Protein AF-A0A1F6W2H4-F1 (afdb_monomer)

Foldseek 3Di:
DEEEEEDCPPVSVVCVVQVVVQDHYDYDYPADDLPGQAYEAPHPQQCLLVVLLRQLVSVHAYEYEPPNHDDLVSLVVSVVSHDLHAYAYPLLCLLFPLLLPLPDFAEKEKEFEDDDDPDVLRVPLLNQLLSCLLNVPDHYYYYHYDHDPDTDIWIDGHNDTRDDGPDRSSNSQVVQSSCCRVVSHHGSGGSVSSSSSNVVSVVVCVVPVD

Secondary structure (DSSP, 8-state):
-EEEEE--SHHHHHHHHHGGGTSEEEEESSS--TT-SEEEE-S-GGGHHHHHHHHHHTT-EEEEESSS-SSHHHHHHHHHH--SS-EEEE-GGGG-HHHHT--S-SEEEEEEEE-SSS-HHHHHHHHHHHHHHHTT--SEEEEEEEE-SS--EEEEETTEEPPPPSS-HHHHHHHHHHHHHHHTPPPTT-HHHHHHHHHHHHHHHHHHH-

Structure (mmCIF, N/CA/C/O backbone):
data_AF-A0A1F6W2H4-F1
#
_entry.id   AF-A0A1F6W2H4-F1
#
loop_
_atom_site.group_PDB
_atom_site.id
_atom_site.type_symbol
_atom_site.label_atom_id
_atom_site.label_alt_id
_atom_site.label_comp_id
_atom_site.label_asym_id
_atom_site.label_entity_id
_atom_site.label_seq_id
_atom_site.pdbx_PDB_ins_code
_atom_site.Cartn_x
_atom_site.Cartn_y
_atom_site.Cartn_z
_atom_site.occupancy
_atom_site.B_iso_or_equiv
_atom_site.auth_seq_id
_atom_site.auth_comp_id
_atom_site.auth_asym_id
_atom_site.auth_atom_id
_atom_site.pdbx_PDB_model_num
ATOM 1 N N . MET A 1 1 ? 7.097 -15.029 -13.197 1.00 94.88 1 MET A N 1
ATOM 2 C CA . MET A 1 1 ? 6.728 -13.604 -13.121 1.00 94.88 1 MET A CA 1
ATOM 3 C C . MET A 1 1 ? 7.982 -12.810 -12.817 1.00 94.88 1 MET A C 1
ATOM 5 O O . MET A 1 1 ? 8.730 -13.213 -11.929 1.00 94.88 1 MET A O 1
ATOM 9 N N . ARG A 1 2 ? 8.230 -11.742 -13.569 1.00 98.56 2 ARG A N 1
ATOM 10 C CA . ARG A 1 2 ? 9.360 -10.825 -13.406 1.00 98.56 2 ARG A CA 1
ATOM 11 C C . ARG A 1 2 ? 8.860 -9.566 -12.710 1.00 98.56 2 ARG A C 1
ATOM 13 O O . ARG A 1 2 ? 7.919 -8.929 -13.185 1.00 98.56 2 ARG A O 1
ATOM 20 N N . ILE A 1 3 ? 9.455 -9.239 -11.572 1.00 98.75 3 ILE A N 1
ATOM 21 C CA . ILE A 1 3 ? 8.993 -8.192 -10.663 1.00 98.75 3 ILE A CA 1
ATOM 22 C C . ILE A 1 3 ? 10.036 -7.080 -10.666 1.00 98.75 3 ILE A C 1
ATOM 24 O O . ILE A 1 3 ? 11.144 -7.236 -10.150 1.00 98.75 3 ILE A O 1
ATOM 28 N N . GLY A 1 4 ? 9.677 -5.950 -11.263 1.00 98.62 4 GLY A N 1
ATOM 29 C CA . GLY A 1 4 ? 10.513 -4.764 -11.276 1.00 98.62 4 GLY A CA 1
ATOM 30 C C . GLY A 1 4 ? 10.457 -4.031 -9.939 1.00 98.62 4 GLY A C 1
ATOM 31 O O . GLY A 1 4 ? 9.369 -3.768 -9.442 1.00 98.62 4 GLY A O 1
ATOM 32 N N . LEU A 1 5 ? 11.599 -3.638 -9.378 1.00 98.69 5 LEU A N 1
ATOM 33 C CA . LEU A 1 5 ? 11.674 -2.798 -8.179 1.00 98.69 5 LEU A CA 1
ATOM 34 C C . LEU A 1 5 ? 12.322 -1.452 -8.511 1.00 98.69 5 LEU A C 1
ATOM 36 O O . LEU A 1 5 ? 13.479 -1.404 -8.929 1.00 98.69 5 LEU A O 1
ATOM 40 N N . LEU A 1 6 ? 11.597 -0.357 -8.277 1.00 97.88 6 LEU A N 1
ATOM 41 C CA . LEU A 1 6 ? 12.121 1.006 -8.333 1.00 97.88 6 LEU A CA 1
ATOM 42 C C . LEU A 1 6 ? 12.365 1.544 -6.924 1.00 97.88 6 LEU A C 1
ATOM 44 O O . LEU A 1 6 ? 11.450 1.608 -6.111 1.00 97.88 6 LEU A O 1
ATOM 48 N N . GLY A 1 7 ? 13.588 2.014 -6.677 1.00 96.06 7 GLY A N 1
ATOM 49 C CA . GLY A 1 7 ? 14.000 2.565 -5.387 1.00 96.06 7 GLY A CA 1
ATOM 50 C C . GLY A 1 7 ? 14.526 1.486 -4.443 1.00 96.06 7 GLY A C 1
ATOM 51 O O . GLY A 1 7 ? 13.796 0.611 -4.003 1.00 96.06 7 GLY A O 1
ATOM 52 N N . THR A 1 8 ? 15.813 1.570 -4.102 1.00 93.69 8 THR A N 1
ATOM 53 C CA . THR A 1 8 ? 16.525 0.636 -3.203 1.00 93.69 8 THR A CA 1
ATOM 54 C C . THR A 1 8 ? 16.878 1.284 -1.859 1.00 93.69 8 THR A C 1
ATOM 56 O O . THR A 1 8 ? 17.834 0.899 -1.181 1.00 93.69 8 THR A O 1
ATOM 59 N N . GLY A 1 9 ? 16.098 2.301 -1.472 1.00 93.00 9 GLY A N 1
ATOM 60 C CA . GLY A 1 9 ? 16.170 2.938 -0.158 1.00 93.00 9 GLY A CA 1
ATOM 61 C C . GLY A 1 9 ? 15.695 2.006 0.960 1.00 93.00 9 GLY A C 1
ATOM 62 O O . GLY A 1 9 ? 15.644 0.788 0.801 1.00 93.00 9 GLY A O 1
ATOM 63 N N . LYS A 1 10 ? 15.316 2.575 2.109 1.00 90.25 10 LYS A N 1
ATOM 64 C CA . LYS A 1 10 ? 14.897 1.798 3.288 1.00 90.25 10 LYS A CA 1
ATOM 65 C C . LYS A 1 10 ? 13.828 0.746 2.957 1.00 90.25 10 LYS A C 1
ATOM 67 O O . LYS A 1 10 ? 14.072 -0.434 3.173 1.00 90.25 10 LYS A O 1
ATOM 72 N N . TRP A 1 11 ? 12.691 1.164 2.399 1.00 92.19 11 TRP A N 1
ATOM 73 C CA . TRP A 1 11 ? 11.586 0.261 2.043 1.00 92.19 11 TRP A CA 1
ATOM 74 C C . TRP A 1 11 ? 11.926 -0.646 0.859 1.00 92.19 11 TRP A C 1
ATOM 76 O O . TRP A 1 11 ? 11.678 -1.847 0.913 1.00 92.19 11 TRP A O 1
ATOM 86 N N . GLY A 1 12 ? 12.614 -0.108 -0.149 1.00 96.62 12 GLY A N 1
ATOM 87 C CA . GLY A 1 12 ? 13.105 -0.878 -1.291 1.00 96.62 12 GLY A CA 1
ATOM 88 C C . GLY A 1 12 ? 13.936 -2.104 -0.909 1.00 96.62 12 GLY A C 1
ATOM 89 O O . GLY A 1 12 ? 13.739 -3.175 -1.471 1.00 96.62 12 GLY A O 1
ATOM 90 N N . LYS A 1 13 ? 14.822 -1.991 0.090 1.00 97.69 13 LYS A N 1
ATOM 91 C CA . LYS A 1 13 ? 15.611 -3.133 0.590 1.00 97.69 13 LYS A CA 1
ATOM 92 C C . LYS A 1 13 ? 14.740 -4.246 1.171 1.00 97.69 13 LYS A C 1
ATOM 94 O O . LYS A 1 13 ? 15.068 -5.417 0.998 1.00 97.69 13 LYS A O 1
ATOM 99 N N . HIS A 1 14 ? 13.639 -3.899 1.836 1.00 97.38 14 HIS A N 1
ATOM 100 C CA . HIS A 1 14 ? 12.721 -4.900 2.370 1.00 97.38 14 HIS A CA 1
ATOM 101 C C . HIS A 1 14 ? 11.981 -5.640 1.247 1.00 97.38 14 HIS A C 1
ATOM 103 O O . HIS A 1 14 ? 11.927 -6.867 1.285 1.00 97.38 14 HIS A O 1
ATOM 109 N N . TYR A 1 15 ? 11.515 -4.938 0.206 1.00 98.06 15 TYR A N 1
ATOM 110 C CA . TYR A 1 15 ? 10.950 -5.594 -0.981 1.00 98.06 15 TYR A CA 1
ATOM 111 C C . TYR A 1 15 ? 11.984 -6.437 -1.729 1.00 98.06 15 TYR A C 1
ATOM 113 O O . TYR A 1 15 ? 11.694 -7.576 -2.076 1.00 98.06 15 TYR A O 1
ATOM 121 N N . ALA A 1 16 ? 13.205 -5.933 -1.932 1.00 98.25 16 ALA A N 1
ATOM 122 C CA . ALA A 1 16 ? 14.273 -6.672 -2.610 1.00 98.25 16 ALA A CA 1
ATOM 123 C C . ALA A 1 16 ? 14.591 -8.011 -1.923 1.00 98.25 16 ALA A C 1
ATOM 125 O O . ALA A 1 16 ? 14.919 -8.981 -2.598 1.00 98.25 16 ALA A O 1
ATOM 126 N N . ARG A 1 17 ? 14.462 -8.072 -0.590 1.00 98.06 17 ARG A N 1
ATOM 127 C CA . ARG A 1 17 ? 14.602 -9.311 0.186 1.00 98.06 17 ARG A CA 1
ATOM 128 C C . ARG A 1 17 ? 13.468 -10.307 -0.082 1.00 98.06 17 ARG A C 1
ATOM 130 O O . ARG A 1 17 ? 13.737 -11.498 -0.130 1.00 98.06 17 ARG A O 1
ATOM 137 N N . LEU A 1 18 ? 12.228 -9.831 -0.213 1.00 98.19 18 LEU A N 1
ATOM 138 C CA . LEU A 1 18 ? 11.023 -10.670 -0.282 1.00 98.19 18 LEU A CA 1
ATOM 139 C C . LEU A 1 18 ? 10.651 -11.098 -1.711 1.00 98.19 18 LEU A C 1
ATOM 141 O O . LEU A 1 18 ? 10.158 -12.201 -1.915 1.00 98.19 18 LEU A O 1
ATOM 145 N N . ILE A 1 19 ? 10.881 -10.239 -2.708 1.00 98.56 19 ILE A N 1
ATOM 146 C CA . ILE A 1 19 ? 10.510 -10.478 -4.113 1.00 98.56 19 ILE A CA 1
ATOM 147 C C . ILE A 1 19 ? 11.024 -11.826 -4.667 1.00 98.56 19 ILE A C 1
ATOM 149 O O . ILE A 1 19 ? 10.228 -12.503 -5.324 1.00 98.56 19 ILE A O 1
ATOM 153 N N . PRO A 1 20 ? 12.279 -12.256 -4.405 1.00 98.44 20 PRO A N 1
ATOM 154 C CA . PRO A 1 20 ? 12.802 -13.534 -4.898 1.00 98.44 20 PRO A CA 1
ATOM 155 C C . PRO A 1 20 ? 11.999 -14.771 -4.480 1.00 98.44 20 PRO A C 1
ATOM 157 O O . PRO A 1 20 ? 12.103 -15.808 -5.126 1.00 98.44 20 PRO A O 1
ATOM 160 N N . GLU A 1 21 ? 11.177 -14.676 -3.432 1.00 97.88 21 GLU A N 1
ATOM 161 C CA . GLU A 1 21 ? 10.297 -15.767 -3.000 1.00 97.88 21 GLU A CA 1
ATOM 162 C C . GLU A 1 21 ? 9.084 -15.958 -3.933 1.00 97.88 21 GLU A C 1
ATOM 164 O O . GLU A 1 21 ? 8.468 -17.022 -3.945 1.00 97.88 21 GLU A O 1
ATOM 169 N N . TYR A 1 22 ? 8.751 -14.951 -4.750 1.00 97.50 22 TYR A N 1
ATOM 170 C CA . TYR A 1 22 ? 7.554 -14.937 -5.601 1.00 97.50 22 TYR A CA 1
ATOM 171 C C . TYR A 1 22 ? 7.846 -14.809 -7.104 1.00 97.50 22 TYR A C 1
ATOM 173 O O . TYR A 1 22 ? 6.945 -15.024 -7.926 1.00 97.50 22 TYR A O 1
ATOM 181 N N . GLY A 1 23 ? 9.073 -14.445 -7.484 1.00 97.06 23 GLY A N 1
ATOM 182 C CA . GLY A 1 23 ? 9.465 -14.255 -8.877 1.00 97.06 23 GLY A CA 1
ATOM 183 C C . GLY A 1 23 ? 10.892 -13.739 -9.057 1.00 97.06 23 GLY A C 1
ATOM 184 O O . GLY A 1 23 ? 11.653 -13.592 -8.107 1.00 97.06 23 GLY A O 1
ATOM 185 N N . GLU A 1 24 ? 11.255 -13.446 -10.304 1.00 98.50 24 GLU A N 1
ATOM 186 C CA . GLU A 1 24 ? 12.561 -12.869 -10.638 1.00 98.50 24 GLU A CA 1
ATOM 187 C C . GLU A 1 24 ? 12.579 -11.380 -10.266 1.00 98.50 24 GLU A C 1
ATOM 189 O O . GLU A 1 24 ? 11.788 -10.599 -10.799 1.00 98.50 24 GLU A O 1
ATOM 194 N N . LEU A 1 25 ? 13.486 -10.980 -9.370 1.00 98.50 25 LEU A N 1
ATOM 195 C CA . LEU A 1 25 ? 13.713 -9.576 -9.033 1.00 98.50 25 LEU A CA 1
ATOM 196 C C . LEU A 1 25 ? 14.494 -8.875 -10.149 1.00 98.50 25 LEU A C 1
ATOM 198 O O . LEU A 1 25 ? 15.633 -9.236 -10.436 1.00 98.50 25 LEU A O 1
ATOM 202 N N . VAL A 1 26 ? 13.927 -7.797 -10.685 1.00 98.50 26 VAL A N 1
ATOM 203 C CA . VAL A 1 26 ? 14.611 -6.889 -11.610 1.00 98.50 26 VAL A CA 1
ATOM 204 C C . VAL A 1 26 ? 14.737 -5.522 -10.942 1.00 98.50 26 VAL A C 1
ATOM 206 O O . VAL A 1 26 ? 13.767 -4.774 -10.836 1.00 98.50 26 VAL A O 1
ATOM 209 N N . ILE A 1 27 ? 15.930 -5.171 -10.460 1.00 98.06 27 ILE A N 1
ATOM 210 C CA . ILE A 1 27 ? 16.170 -3.829 -9.911 1.00 98.06 27 ILE A CA 1
ATOM 211 C C . ILE A 1 27 ? 16.242 -2.838 -11.071 1.00 98.06 27 ILE A C 1
ATOM 213 O O . ILE A 1 27 ? 17.103 -2.940 -11.942 1.00 98.06 27 ILE A O 1
ATOM 217 N N . MET A 1 28 ? 15.351 -1.853 -11.058 1.00 97.00 28 MET A N 1
ATOM 218 C CA . MET A 1 28 ? 15.252 -0.830 -12.090 1.00 97.00 28 MET A CA 1
ATOM 219 C C . MET A 1 28 ? 15.738 0.518 -11.558 1.00 97.00 28 MET A C 1
ATOM 221 O O . MET A 1 28 ? 15.608 0.839 -10.375 1.00 97.00 28 MET A O 1
ATOM 225 N N . ASN A 1 29 ? 16.271 1.347 -12.454 1.00 90.50 29 ASN A N 1
ATOM 226 C CA . ASN A 1 29 ? 16.710 2.697 -12.125 1.00 90.50 29 ASN A CA 1
ATOM 227 C C . ASN A 1 29 ? 16.081 3.702 -13.094 1.00 90.50 29 ASN A C 1
ATOM 229 O O . ASN A 1 29 ? 16.370 3.683 -14.288 1.00 90.50 29 ASN A O 1
ATOM 233 N N . ARG A 1 30 ? 15.222 4.588 -12.573 1.00 88.12 30 ARG A N 1
ATOM 234 C CA . ARG A 1 30 ? 14.592 5.726 -13.280 1.00 88.12 30 ARG A CA 1
ATOM 235 C C . ARG A 1 30 ? 13.737 5.409 -14.520 1.00 88.12 30 ARG A C 1
ATOM 237 O O . ARG A 1 30 ? 13.234 6.355 -15.121 1.00 88.12 30 ARG A O 1
ATOM 244 N N . LYS A 1 31 ? 13.559 4.142 -14.900 1.00 93.44 31 LYS A N 1
ATOM 245 C CA . LYS A 1 31 ? 12.774 3.71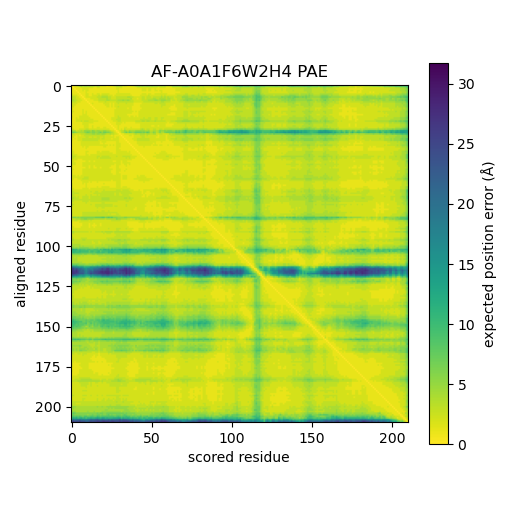7 -16.068 1.00 93.44 31 LYS A CA 1
ATOM 246 C C . LYS A 1 31 ? 12.117 2.360 -15.821 1.00 93.44 31 LYS A C 1
ATOM 248 O O . LYS A 1 31 ? 12.720 1.499 -15.187 1.00 93.44 31 LYS A O 1
ATOM 253 N N . ILE A 1 32 ? 10.915 2.175 -16.365 1.00 97.19 32 ILE A N 1
ATOM 254 C CA . ILE A 1 32 ? 10.219 0.884 -16.393 1.00 97.19 32 ILE A CA 1
ATOM 255 C C . ILE A 1 32 ? 10.843 -0.017 -17.463 1.00 97.19 32 ILE A C 1
ATOM 257 O O . ILE A 1 32 ? 10.852 0.325 -18.649 1.00 97.19 32 ILE A O 1
ATOM 261 N N . ASP A 1 33 ? 11.368 -1.162 -17.041 1.00 96.75 33 ASP A N 1
ATOM 262 C CA . ASP A 1 33 ? 11.838 -2.216 -17.932 1.00 96.75 33 ASP A CA 1
ATOM 263 C C . ASP A 1 33 ? 10.625 -2.861 -18.633 1.00 96.75 33 ASP A C 1
ATOM 265 O O . ASP A 1 33 ? 9.684 -3.298 -17.966 1.00 96.75 33 ASP A O 1
ATOM 269 N N . PRO A 1 34 ? 10.582 -2.917 -19.975 1.00 96.44 34 PRO A N 1
ATOM 270 C CA . PRO A 1 34 ? 9.441 -3.485 -20.687 1.00 96.44 34 PRO A CA 1
ATOM 271 C C . PRO A 1 34 ? 9.255 -4.988 -20.436 1.00 96.44 34 PRO A C 1
ATOM 273 O O . PRO A 1 34 ? 8.164 -5.499 -20.692 1.00 96.44 34 PRO A O 1
ATOM 276 N N . THR A 1 35 ? 10.273 -5.688 -19.936 1.00 97.19 35 THR A N 1
ATOM 277 C CA . THR A 1 35 ? 10.267 -7.139 -19.734 1.00 97.19 35 THR A CA 1
ATOM 278 C C . THR A 1 35 ? 9.664 -7.590 -18.403 1.00 97.19 35 THR A C 1
ATOM 280 O O . THR A 1 35 ? 9.433 -8.785 -18.236 1.00 97.19 35 THR A O 1
ATOM 283 N N . VAL A 1 36 ? 9.383 -6.672 -17.468 1.00 98.56 36 VAL A N 1
ATOM 284 C CA . VAL A 1 36 ? 8.737 -7.021 -16.189 1.00 98.56 36 VAL A CA 1
ATOM 285 C C . VAL A 1 36 ? 7.227 -7.154 -16.347 1.00 98.56 36 VAL A C 1
ATOM 287 O O . VAL A 1 36 ? 6.618 -6.469 -17.170 1.00 98.56 36 VAL A O 1
ATOM 290 N N . ASP A 1 37 ? 6.604 -7.997 -15.533 1.00 98.44 37 ASP A N 1
ATOM 291 C CA . ASP A 1 37 ? 5.148 -8.165 -15.502 1.00 98.44 37 ASP A CA 1
ATOM 292 C C . ASP A 1 37 ? 4.496 -7.117 -14.586 1.00 98.44 37 ASP A C 1
ATOM 294 O O . ASP A 1 37 ? 3.448 -6.540 -14.895 1.00 98.44 37 ASP A O 1
ATOM 298 N N . CYS A 1 38 ? 5.149 -6.833 -13.458 1.00 98.25 38 CYS A N 1
ATOM 299 C CA . CYS A 1 38 ? 4.688 -5.895 -12.445 1.00 98.25 38 CYS A CA 1
ATOM 300 C C . CYS A 1 38 ? 5.826 -5.022 -11.904 1.00 98.25 38 CYS A C 1
ATOM 302 O O . CYS A 1 38 ? 7.007 -5.337 -12.061 1.00 98.25 38 CYS A O 1
ATOM 304 N N . VAL A 1 39 ? 5.456 -3.900 -11.289 1.00 98.69 39 VAL A N 1
ATOM 305 C CA . VAL A 1 39 ? 6.373 -2.886 -10.768 1.00 98.69 39 VAL A CA 1
ATOM 306 C C . VAL A 1 39 ? 6.028 -2.590 -9.312 1.00 98.69 39 VAL A C 1
ATOM 308 O O . VAL A 1 39 ? 4.905 -2.195 -9.010 1.00 98.69 39 VAL A O 1
ATOM 311 N N . VAL A 1 40 ? 7.015 -2.733 -8.432 1.00 98.69 40 VAL A N 1
ATOM 312 C CA . VAL A 1 40 ? 7.004 -2.237 -7.056 1.00 98.69 40 VAL A CA 1
ATOM 313 C C . VAL A 1 40 ? 7.723 -0.887 -7.025 1.00 98.69 40 VAL A C 1
ATOM 315 O O . VAL A 1 40 ? 8.900 -0.791 -7.378 1.00 98.69 40 VAL A O 1
ATOM 318 N N . ILE A 1 41 ? 7.018 0.171 -6.629 1.00 98.62 41 ILE A N 1
ATOM 319 C CA . ILE A 1 41 ? 7.526 1.546 -6.566 1.00 98.62 41 ILE A CA 1
ATOM 320 C C . ILE A 1 41 ? 7.775 1.900 -5.097 1.00 98.62 41 ILE A C 1
ATOM 322 O O . ILE A 1 41 ? 6.837 2.181 -4.361 1.00 98.62 41 ILE A O 1
ATOM 326 N N . ALA A 1 42 ? 9.042 1.905 -4.683 1.00 97.56 42 ALA A N 1
ATOM 327 C CA . ALA A 1 42 ? 9.510 2.261 -3.339 1.00 97.56 42 ALA A CA 1
ATOM 328 C C . ALA A 1 42 ? 10.481 3.463 -3.383 1.00 97.56 42 ALA A C 1
ATOM 330 O O . ALA A 1 42 ? 11.519 3.494 -2.708 1.00 97.56 42 ALA A O 1
ATOM 331 N N . THR A 1 43 ? 10.177 4.436 -4.245 1.00 96.75 43 THR A N 1
ATOM 332 C CA . THR A 1 43 ? 10.941 5.678 -4.433 1.00 96.75 43 THR A CA 1
ATOM 333 C C . THR A 1 43 ? 10.465 6.772 -3.457 1.00 96.75 43 THR A C 1
ATOM 335 O O . THR A 1 43 ? 9.573 6.530 -2.652 1.00 96.75 43 THR A O 1
ATOM 338 N N . PRO A 1 44 ? 11.072 7.973 -3.433 1.00 94.38 44 PRO A N 1
ATOM 339 C CA . PRO A 1 44 ? 10.498 9.105 -2.700 1.00 94.38 44 PRO A CA 1
ATOM 340 C C . PRO A 1 44 ? 9.088 9.463 -3.206 1.00 94.38 44 PRO A C 1
ATOM 342 O O . PRO A 1 44 ? 8.827 9.380 -4.410 1.00 94.38 44 PRO A O 1
ATOM 345 N N . SER A 1 45 ? 8.186 9.869 -2.306 1.00 93.00 45 SER A N 1
ATOM 346 C CA . SER A 1 45 ? 6.749 10.031 -2.593 1.00 93.00 45 SER A CA 1
ATOM 347 C C . SER A 1 45 ? 6.426 11.072 -3.668 1.00 93.00 45 SER A C 1
ATOM 349 O O . SER A 1 45 ? 5.501 10.880 -4.455 1.00 93.00 45 SER A O 1
ATOM 351 N N . ASP A 1 46 ? 7.232 12.127 -3.778 1.00 93.75 46 ASP A N 1
ATOM 352 C CA . ASP A 1 46 ? 7.154 13.149 -4.831 1.00 93.75 46 ASP A CA 1
ATOM 353 C C . ASP A 1 46 ? 7.433 12.602 -6.245 1.00 93.75 46 ASP A C 1
ATOM 355 O O . ASP A 1 46 ? 7.119 13.246 -7.244 1.00 93.75 46 ASP A O 1
ATOM 359 N N . THR A 1 47 ? 7.981 11.389 -6.353 1.00 96.31 47 THR A N 1
ATOM 360 C CA . THR A 1 47 ? 8.225 10.709 -7.633 1.00 96.31 47 THR A CA 1
ATOM 361 C C . THR A 1 47 ? 7.187 9.642 -7.980 1.00 96.31 47 THR A C 1
ATOM 363 O O . THR A 1 47 ? 7.183 9.158 -9.116 1.00 96.31 47 THR A O 1
ATOM 366 N N . HIS A 1 48 ? 6.303 9.267 -7.048 1.00 97.56 48 HIS A N 1
ATOM 367 C CA . HIS A 1 48 ? 5.367 8.156 -7.244 1.00 97.56 48 HIS A CA 1
ATOM 368 C C . HIS A 1 48 ? 4.463 8.378 -8.451 1.00 97.56 48 HIS A C 1
ATOM 370 O O . HIS A 1 48 ? 4.371 7.505 -9.311 1.00 97.56 48 HIS A O 1
ATOM 376 N N . PHE A 1 49 ? 3.868 9.567 -8.575 1.00 98.31 49 PHE A N 1
ATOM 377 C CA . PHE A 1 49 ? 2.958 9.878 -9.674 1.00 98.31 49 PHE A CA 1
ATOM 378 C C . PHE A 1 49 ? 3.600 9.658 -11.051 1.00 98.31 49 PHE A C 1
ATOM 380 O O . PHE A 1 49 ? 3.000 9.038 -11.931 1.00 98.31 49 PHE A O 1
ATOM 387 N N . LYS A 1 50 ? 4.857 10.090 -11.224 1.00 98.06 50 LYS A N 1
ATOM 388 C CA . LYS A 1 50 ? 5.620 9.862 -12.457 1.00 98.06 50 LYS A CA 1
ATOM 389 C C . LYS A 1 50 ? 5.730 8.366 -12.769 1.00 98.06 50 LYS A C 1
ATOM 391 O O . LYS A 1 50 ? 5.370 7.949 -13.869 1.00 98.06 50 LYS A O 1
ATOM 396 N N . TYR A 1 51 ? 6.217 7.566 -11.822 1.00 98.56 51 TYR A N 1
ATOM 397 C CA . TYR A 1 51 ? 6.476 6.145 -12.066 1.00 98.56 51 TYR A CA 1
ATOM 398 C C . TYR A 1 51 ? 5.199 5.312 -12.172 1.00 98.56 51 TYR A C 1
ATOM 400 O O . TYR A 1 51 ? 5.151 4.399 -12.993 1.00 98.56 51 TYR A O 1
ATOM 408 N N . ILE A 1 52 ? 4.142 5.667 -11.435 1.00 98.69 52 ILE A N 1
ATOM 409 C CA . ILE A 1 52 ? 2.809 5.083 -11.609 1.00 98.69 52 ILE A CA 1
ATOM 410 C C . ILE A 1 52 ? 2.343 5.297 -13.054 1.00 98.69 52 ILE A C 1
ATOM 412 O O . ILE A 1 52 ? 1.962 4.342 -13.729 1.00 98.69 52 ILE A O 1
ATOM 416 N N . LYS A 1 53 ? 2.416 6.535 -13.562 1.00 98.44 53 LYS A N 1
ATOM 417 C CA . LYS A 1 53 ? 2.006 6.853 -14.938 1.00 98.44 53 LYS A CA 1
ATOM 418 C C . LYS A 1 53 ? 2.810 6.081 -15.974 1.00 98.44 53 LYS A C 1
ATOM 420 O O . LYS A 1 53 ? 2.225 5.577 -16.929 1.00 98.44 53 LYS A O 1
ATOM 425 N N . GLU A 1 54 ? 4.128 6.004 -15.812 1.00 98.19 54 GLU A N 1
ATOM 426 C CA . GLU A 1 54 ? 4.992 5.239 -16.716 1.00 98.19 54 GLU A CA 1
ATOM 427 C C . GLU A 1 54 ? 4.637 3.746 -16.706 1.00 98.19 54 GLU A C 1
ATOM 429 O O . GLU A 1 54 ? 4.478 3.154 -17.773 1.00 98.19 54 GLU A O 1
ATOM 434 N N . ALA A 1 55 ? 4.440 3.153 -15.526 1.00 98.50 55 ALA A N 1
ATOM 435 C CA . ALA A 1 55 ? 4.110 1.738 -15.384 1.00 98.50 55 ALA A CA 1
ATOM 436 C C . ALA A 1 55 ? 2.727 1.399 -15.965 1.00 98.50 55 ALA A C 1
ATOM 438 O O . ALA A 1 55 ? 2.604 0.451 -16.742 1.00 98.50 55 ALA A O 1
ATOM 439 N N . LEU A 1 56 ? 1.700 2.203 -15.668 1.00 98.31 56 LEU A N 1
ATOM 440 C CA . LEU A 1 56 ? 0.350 2.003 -16.207 1.00 98.31 56 LEU A CA 1
ATOM 441 C C . LEU A 1 56 ? 0.309 2.180 -17.730 1.00 98.31 56 LEU A C 1
ATOM 443 O O . LEU A 1 56 ? -0.303 1.373 -18.427 1.00 98.31 56 LEU A O 1
ATOM 447 N N . LYS A 1 57 ? 1.016 3.180 -18.277 1.00 97.38 57 LYS A N 1
ATOM 448 C CA . LYS A 1 57 ? 1.147 3.355 -19.737 1.00 97.38 57 LYS A CA 1
ATOM 449 C C . LYS A 1 57 ? 1.889 2.198 -20.404 1.00 97.38 57 LYS A C 1
ATOM 451 O O . LYS A 1 57 ? 1.573 1.859 -21.540 1.00 97.38 57 LYS A O 1
ATOM 456 N N . ALA A 1 58 ? 2.840 1.586 -19.704 1.00 97.00 58 ALA A N 1
ATOM 457 C CA . ALA A 1 58 ? 3.530 0.373 -20.135 1.00 97.00 58 ALA A CA 1
ATOM 458 C C . ALA A 1 58 ? 2.726 -0.918 -19.867 1.00 97.00 58 ALA A C 1
ATOM 460 O O . ALA A 1 58 ? 3.269 -2.014 -20.012 1.00 97.00 58 ALA A O 1
ATOM 461 N N . ASN A 1 59 ? 1.447 -0.797 -19.487 1.00 97.25 59 ASN A N 1
ATOM 462 C CA . ASN A 1 59 ? 0.528 -1.896 -19.201 1.00 97.25 59 ASN A CA 1
ATOM 463 C C . ASN A 1 59 ? 1.046 -2.867 -18.121 1.00 97.25 59 ASN A C 1
ATOM 465 O O . ASN A 1 59 ? 0.970 -4.087 -18.278 1.00 97.25 59 ASN A O 1
ATOM 469 N N . LYS A 1 60 ? 1.621 -2.332 -17.038 1.00 98.44 60 LYS A N 1
ATOM 470 C CA . LYS A 1 60 ? 2.157 -3.117 -15.915 1.00 98.44 60 LYS A CA 1
ATOM 471 C C . LYS A 1 60 ? 1.203 -3.120 -14.725 1.00 98.44 60 LYS A C 1
ATOM 473 O O . LYS A 1 60 ? 0.485 -2.149 -14.497 1.00 98.44 60 LYS A O 1
ATOM 478 N N . HIS A 1 61 ? 1.234 -4.199 -13.944 1.00 98.81 61 HIS A N 1
ATOM 479 C CA . HIS A 1 61 ? 0.636 -4.202 -12.606 1.00 98.81 61 HIS A CA 1
ATOM 480 C C . HIS A 1 61 ? 1.507 -3.358 -11.666 1.00 98.81 61 HIS A C 1
ATOM 482 O O . HIS A 1 61 ? 2.732 -3.364 -11.803 1.00 98.81 61 HIS A O 1
ATOM 488 N N . VAL A 1 62 ? 0.902 -2.637 -10.723 1.00 98.88 62 VAL A N 1
ATOM 489 C CA . VAL A 1 62 ? 1.609 -1.670 -9.871 1.00 98.88 62 VAL A CA 1
ATOM 490 C C . VAL A 1 62 ? 1.308 -1.925 -8.399 1.00 98.88 62 VAL A C 1
ATOM 492 O O . VAL A 1 62 ? 0.148 -1.935 -7.998 1.00 98.88 62 VAL A O 1
ATOM 495 N N . LEU A 1 63 ? 2.367 -2.060 -7.604 1.00 98.88 63 LEU A N 1
ATOM 496 C CA . LEU A 1 63 ? 2.353 -1.883 -6.156 1.00 98.88 63 LEU A CA 1
ATOM 497 C C . LEU A 1 63 ? 3.173 -0.630 -5.843 1.00 98.88 63 LEU A C 1
ATOM 499 O O . LEU A 1 63 ? 4.330 -0.539 -6.247 1.00 98.88 63 LEU A O 1
ATOM 503 N N . VAL A 1 64 ? 2.598 0.352 -5.159 1.00 98.75 64 VAL A N 1
ATOM 504 C CA . VAL A 1 64 ? 3.291 1.608 -4.833 1.00 98.75 64 VAL A CA 1
ATOM 505 C C . VAL A 1 64 ? 3.302 1.865 -3.337 1.00 98.75 64 VAL A C 1
ATOM 507 O O . VAL A 1 64 ? 2.284 1.705 -2.665 1.00 98.75 64 VAL A O 1
ATOM 510 N N . GLU A 1 65 ? 4.456 2.279 -2.817 1.00 97.69 65 GLU A N 1
ATOM 511 C CA . GLU A 1 65 ? 4.593 2.712 -1.433 1.00 97.69 65 GLU A CA 1
ATOM 512 C C . GLU A 1 65 ? 3.652 3.870 -1.098 1.00 97.69 65 GLU A C 1
ATOM 514 O O . GLU A 1 65 ? 3.291 4.692 -1.944 1.00 97.69 65 GLU A O 1
ATOM 519 N N . LYS A 1 66 ? 3.257 3.957 0.171 1.00 94.94 66 LYS A N 1
ATOM 520 C CA . LYS A 1 66 ? 2.421 5.061 0.647 1.00 94.94 66 LYS A CA 1
ATOM 521 C C . LYS A 1 66 ? 3.270 6.321 0.918 1.00 94.94 66 LYS A C 1
ATOM 523 O O . LYS A 1 66 ? 4.400 6.207 1.401 1.00 94.94 66 LYS A O 1
ATOM 528 N N . PRO A 1 67 ? 2.702 7.530 0.759 1.00 94.12 67 PRO A N 1
ATOM 529 C CA . PRO A 1 67 ? 1.405 7.799 0.138 1.00 94.12 67 PRO A CA 1
ATOM 530 C C . PRO A 1 67 ? 1.452 7.527 -1.373 1.00 94.12 67 PRO A C 1
ATOM 532 O O . PRO A 1 67 ? 2.484 7.728 -2.005 1.00 94.12 67 PRO A O 1
ATOM 535 N N . MET A 1 68 ? 0.328 7.095 -1.953 1.00 95.94 68 MET A N 1
ATOM 536 C CA . MET A 1 68 ? 0.229 6.791 -3.389 1.00 95.94 68 MET A CA 1
ATOM 537 C C . MET A 1 68 ? 0.666 7.976 -4.266 1.00 95.94 68 MET A C 1
ATOM 539 O O . MET A 1 68 ? 1.401 7.800 -5.232 1.00 95.94 68 MET A O 1
ATOM 543 N N . VAL A 1 69 ? 0.196 9.175 -3.922 1.00 95.31 69 VAL A N 1
ATOM 544 C CA . VAL A 1 69 ? 0.446 10.468 -4.579 1.00 95.31 69 VAL A CA 1
ATOM 545 C C . VAL A 1 69 ? 0.249 11.586 -3.546 1.00 95.31 69 VAL A C 1
ATOM 547 O O . VAL A 1 69 ? -0.170 11.305 -2.421 1.00 95.31 69 VAL A O 1
ATOM 550 N N . LEU A 1 70 ? 0.528 12.842 -3.912 1.00 91.12 70 LEU A N 1
ATOM 551 C CA . LEU A 1 70 ? 0.489 13.982 -2.983 1.00 91.12 70 LEU A CA 1
ATOM 552 C C . LEU A 1 70 ? -0.721 14.908 -3.176 1.00 91.12 70 LEU A C 1
ATOM 554 O O . LEU A 1 70 ? -0.806 15.945 -2.527 1.00 91.12 70 LEU A O 1
ATOM 558 N N . SER A 1 71 ? -1.651 14.571 -4.073 1.00 90.69 71 SER A N 1
ATOM 559 C CA . SER A 1 71 ? -2.894 15.329 -4.239 1.00 90.69 71 SER A CA 1
ATOM 560 C C . SER A 1 71 ? -4.033 14.470 -4.774 1.00 90.69 71 SER A C 1
ATOM 562 O O . SER A 1 71 ? -3.818 13.535 -5.554 1.00 90.69 71 SER A O 1
ATOM 564 N N . LEU A 1 72 ? -5.270 14.849 -4.442 1.00 91.38 72 LEU A N 1
ATOM 565 C CA . LEU A 1 72 ? -6.461 14.230 -5.022 1.00 91.38 72 LEU A CA 1
ATOM 566 C C . LEU A 1 72 ? -6.493 14.348 -6.557 1.00 91.38 72 LEU A C 1
ATOM 568 O O . LEU A 1 72 ? -6.938 13.431 -7.246 1.00 91.38 72 LEU A O 1
ATOM 572 N N . LYS A 1 73 ? -5.963 15.444 -7.119 1.00 94.88 73 LYS A N 1
ATOM 573 C CA . LYS A 1 73 ? -5.859 15.639 -8.575 1.00 94.88 73 LYS A CA 1
ATOM 574 C C . LYS A 1 73 ? -5.013 14.547 -9.234 1.00 94.88 73 LYS A C 1
ATOM 576 O O . LYS A 1 73 ? -5.451 13.960 -10.224 1.00 94.88 73 LYS A O 1
ATOM 581 N N . GLU A 1 74 ? -3.830 14.264 -8.691 1.00 96.69 74 GLU A N 1
ATOM 582 C CA . GLU A 1 74 ? -2.968 13.182 -9.182 1.00 96.69 74 GLU A CA 1
ATOM 583 C C . GLU A 1 74 ? -3.635 11.816 -8.998 1.00 96.69 74 GLU A C 1
ATOM 585 O O . GLU A 1 74 ? -3.606 10.995 -9.913 1.00 96.69 74 GLU A O 1
ATOM 590 N N . ALA A 1 75 ? -4.305 11.591 -7.864 1.00 96.12 75 ALA A N 1
ATOM 591 C CA . ALA A 1 75 ? -4.985 10.328 -7.577 1.00 96.12 75 ALA A CA 1
ATOM 592 C C . ALA A 1 75 ? -6.097 10.038 -8.597 1.00 96.12 75 ALA A C 1
ATOM 594 O O . ALA A 1 75 ? -6.210 8.929 -9.123 1.00 96.12 75 ALA A O 1
ATOM 595 N N . MET A 1 76 ? -6.878 11.064 -8.944 1.00 97.19 76 MET A N 1
ATOM 596 C CA . MET A 1 76 ? -7.908 10.975 -9.977 1.00 97.19 76 MET A CA 1
ATOM 597 C C . MET A 1 76 ? -7.318 10.728 -11.368 1.00 97.19 76 MET A C 1
ATOM 599 O O . MET A 1 76 ? -7.936 10.037 -12.177 1.00 97.19 76 MET A O 1
ATOM 603 N N . GLU A 1 77 ? -6.133 11.260 -11.673 1.00 98.00 77 GLU A N 1
ATOM 604 C CA . GLU A 1 77 ? -5.446 10.951 -12.930 1.00 98.00 77 GLU A CA 1
ATOM 6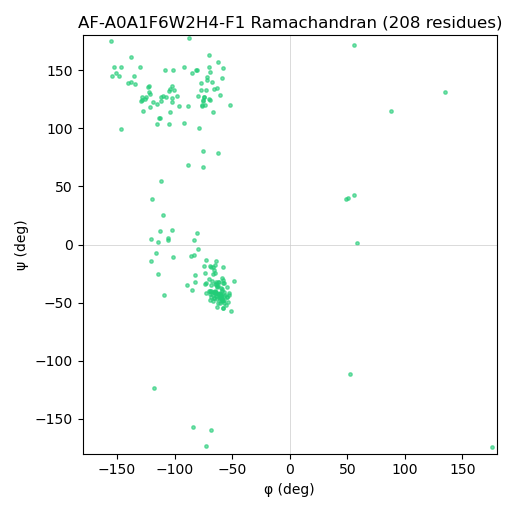05 C C . GLU A 1 77 ? -4.943 9.502 -12.964 1.00 98.00 77 GLU A C 1
ATOM 607 O O . GLU A 1 77 ? -5.108 8.835 -13.984 1.00 98.00 77 GLU A O 1
ATOM 612 N N . VAL A 1 78 ? -4.415 8.979 -11.851 1.00 98.38 78 VAL A N 1
ATOM 613 C CA . VAL A 1 78 ? -4.051 7.557 -11.730 1.00 98.38 78 VAL A CA 1
ATOM 614 C C . VAL A 1 78 ? -5.267 6.667 -11.988 1.00 98.38 78 VAL A C 1
ATOM 616 O O . VAL A 1 78 ? -5.188 5.778 -12.834 1.00 98.38 78 VAL A O 1
ATOM 619 N N . LYS A 1 79 ? -6.413 6.951 -11.352 1.00 98.00 79 LYS A N 1
ATOM 620 C CA . LYS A 1 79 ? -7.669 6.216 -11.587 1.00 98.00 79 LYS A CA 1
ATOM 621 C C . LYS A 1 79 ? -8.100 6.234 -13.054 1.00 98.00 79 LYS A C 1
ATOM 623 O O . LYS A 1 79 ? -8.527 5.210 -13.569 1.00 98.00 79 LYS A O 1
ATOM 628 N N . LYS A 1 80 ? -7.964 7.371 -13.744 1.00 98.00 80 LYS A N 1
ATOM 629 C CA . LYS A 1 80 ? -8.291 7.483 -15.179 1.00 98.00 80 LYS A CA 1
ATOM 630 C C . LYS A 1 80 ? -7.349 6.681 -16.080 1.00 98.00 80 LYS A C 1
ATOM 632 O O . LYS A 1 80 ? -7.756 6.260 -17.158 1.00 98.00 80 LYS A O 1
ATOM 637 N N . LEU A 1 81 ? -6.083 6.538 -15.688 1.00 97.81 81 LEU A N 1
ATOM 638 C CA . LEU A 1 81 ? -5.079 5.795 -16.453 1.00 97.81 81 LEU A CA 1
ATOM 639 C C . LEU A 1 81 ? -5.146 4.288 -16.207 1.00 97.81 81 LEU A C 1
ATOM 641 O O . LEU A 1 81 ? -4.720 3.520 -17.072 1.00 97.81 81 LEU A O 1
ATOM 645 N N . LEU A 1 82 ? -5.642 3.878 -15.041 1.00 97.56 82 LEU A N 1
ATOM 646 C CA . LEU A 1 82 ? -5.797 2.480 -14.681 1.00 97.56 82 LEU A CA 1
ATOM 647 C C . LEU A 1 82 ? -6.838 1.800 -15.580 1.00 97.56 82 LEU A C 1
ATOM 649 O O . LEU A 1 82 ? -7.914 2.336 -15.830 1.00 97.56 82 LEU A O 1
ATOM 653 N N . ARG A 1 83 ? -6.491 0.610 -16.076 1.00 93.75 83 ARG A N 1
ATOM 654 C CA . ARG A 1 83 ? -7.349 -0.233 -16.920 1.00 93.75 83 ARG A CA 1
ATOM 655 C C . ARG A 1 83 ? -7.619 -1.564 -16.213 1.00 93.75 83 ARG A C 1
ATOM 657 O O . ARG A 1 83 ? -8.064 -1.575 -15.077 1.00 93.75 83 ARG A O 1
ATOM 664 N N . ASP A 1 84 ? -7.296 -2.674 -16.859 1.00 94.06 84 ASP A N 1
ATOM 665 C CA . ASP A 1 84 ? -7.437 -4.058 -16.395 1.00 94.06 84 ASP A CA 1
ATOM 666 C C . ASP A 1 84 ? -6.272 -4.534 -15.507 1.00 94.06 84 ASP A C 1
ATOM 668 O O . ASP A 1 84 ? -6.200 -5.703 -15.126 1.00 94.06 84 ASP A O 1
ATOM 672 N N . LYS A 1 85 ? -5.324 -3.646 -15.187 1.00 97.81 85 LYS A N 1
ATOM 673 C CA . LYS A 1 85 ? -4.165 -3.987 -14.363 1.00 97.81 85 LYS A CA 1
ATOM 674 C C . LYS A 1 85 ? -4.470 -3.889 -12.879 1.00 97.81 85 LYS A C 1
ATOM 676 O O . LYS A 1 85 ? -5.223 -3.040 -12.421 1.00 97.81 85 LYS A O 1
ATOM 681 N N . VAL A 1 86 ? -3.811 -4.760 -12.123 1.00 98.69 86 VAL A N 1
ATOM 682 C CA . VAL A 1 86 ? -3.835 -4.723 -10.659 1.00 98.69 86 VAL A CA 1
ATOM 683 C C . VAL A 1 86 ? -3.048 -3.501 -10.208 1.00 98.69 86 VAL A C 1
ATOM 685 O O . VAL A 1 86 ? -1.883 -3.341 -10.579 1.00 98.69 86 VAL A O 1
ATOM 688 N N . PHE A 1 87 ? -3.691 -2.659 -9.409 1.00 98.75 87 PHE A N 1
ATOM 689 C CA . PHE A 1 87 ? -3.090 -1.490 -8.788 1.00 98.75 87 PHE A CA 1
ATOM 690 C C . PHE A 1 87 ? -3.323 -1.556 -7.286 1.00 98.75 87 PHE A C 1
ATOM 692 O O . PHE A 1 87 ? -4.463 -1.692 -6.844 1.00 98.75 87 PHE A O 1
ATOM 699 N N . MET A 1 88 ? -2.246 -1.467 -6.516 1.00 98.81 88 MET A N 1
ATOM 700 C CA . MET A 1 88 ? -2.273 -1.619 -5.072 1.00 98.81 88 MET A CA 1
ATOM 701 C C . MET A 1 88 ? -1.386 -0.572 -4.404 1.00 98.81 88 MET A C 1
ATOM 703 O O . MET A 1 88 ? -0.280 -0.288 -4.867 1.00 98.81 88 MET A O 1
ATOM 707 N N . VAL A 1 89 ? -1.860 -0.018 -3.293 1.00 98.62 89 VAL A N 1
ATOM 708 C CA . VAL A 1 89 ? -1.076 0.875 -2.435 1.00 98.62 89 VAL A CA 1
ATOM 709 C C . VAL A 1 89 ? -0.602 0.108 -1.205 1.00 98.62 89 VAL A C 1
ATOM 711 O O . VAL A 1 89 ? -1.378 -0.638 -0.601 1.00 98.62 89 VAL A O 1
ATOM 714 N N . ALA A 1 90 ? 0.661 0.306 -0.828 1.00 97.94 90 ALA A N 1
ATOM 715 C CA . ALA A 1 90 ? 1.323 -0.372 0.282 1.00 97.94 90 ALA A CA 1
ATOM 716 C C . ALA A 1 90 ? 0.885 0.173 1.658 1.00 97.94 90 ALA A C 1
ATOM 718 O O . ALA A 1 90 ? 1.632 0.832 2.395 1.00 97.94 90 ALA A O 1
ATOM 719 N N . HIS A 1 91 ? -0.382 -0.040 2.005 1.00 97.62 91 HIS A N 1
ATOM 720 C CA . HIS A 1 91 ? -0.919 0.255 3.327 1.00 97.62 91 HIS A CA 1
ATOM 721 C C . HIS A 1 91 ? -0.739 -0.948 4.261 1.00 97.62 91 HIS A C 1
ATOM 723 O O . HIS A 1 91 ? -1.717 -1.549 4.692 1.00 97.62 91 HIS A O 1
ATOM 729 N N . GLN A 1 92 ? 0.510 -1.259 4.623 1.00 94.75 92 GLN A N 1
ATOM 730 C CA . GLN A 1 92 ? 0.897 -2.488 5.339 1.00 94.75 92 GLN A CA 1
ATOM 731 C C . GLN A 1 92 ? 0.049 -2.845 6.577 1.00 94.75 92 GLN A C 1
ATOM 733 O O . GLN A 1 92 ? -0.150 -4.020 6.864 1.00 94.75 92 GLN A O 1
ATOM 738 N N . TYR A 1 93 ? -0.496 -1.860 7.308 1.00 96.38 93 TYR A N 1
ATOM 739 C CA . TYR A 1 93 ? -1.380 -2.123 8.456 1.00 96.38 93 TYR A CA 1
ATOM 740 C C . TYR A 1 93 ? -2.698 -2.798 8.059 1.00 96.38 93 TYR A C 1
ATOM 742 O O . TYR A 1 93 ? -3.268 -3.519 8.869 1.00 96.38 93 TYR A O 1
ATOM 750 N N . CYS A 1 94 ? -3.149 -2.640 6.815 1.00 97.69 94 CYS A N 1
ATOM 751 C CA . CYS A 1 94 ? -4.304 -3.364 6.292 1.00 97.69 94 CYS A CA 1
ATOM 752 C C . CYS A 1 94 ? -4.040 -4.864 6.118 1.00 97.69 94 CYS A C 1
ATOM 754 O O . CYS A 1 94 ? -4.980 -5.652 6.066 1.00 97.69 94 CYS A O 1
ATOM 756 N N . TYR A 1 95 ? -2.766 -5.256 6.071 1.00 97.62 95 TYR A N 1
ATOM 757 C CA . TYR A 1 95 ? -2.303 -6.639 5.966 1.00 97.62 95 TYR A CA 1
ATOM 758 C C . TYR A 1 95 ? -1.804 -7.192 7.311 1.00 97.62 95 TYR A C 1
ATOM 760 O O . TYR A 1 95 ? -1.191 -8.258 7.364 1.00 97.62 95 TYR A O 1
ATOM 768 N N . ASN A 1 96 ? -2.081 -6.477 8.408 1.00 96.94 96 ASN A N 1
ATOM 769 C CA . ASN A 1 96 ? -1.890 -6.955 9.771 1.00 96.94 96 ASN A CA 1
ATOM 770 C C . ASN A 1 96 ? -3.166 -7.679 10.243 1.00 96.94 96 ASN A C 1
ATOM 772 O O . ASN A 1 96 ? -4.242 -7.083 10.323 1.00 96.94 96 ASN A O 1
ATOM 776 N N . ASP A 1 97 ? -3.044 -8.965 10.575 1.00 93.94 97 ASP A N 1
ATOM 777 C CA . ASP A 1 97 ? -4.164 -9.795 11.037 1.00 93.94 97 ASP A CA 1
ATOM 778 C C . ASP A 1 97 ? -4.824 -9.265 12.305 1.00 93.94 97 ASP A C 1
ATOM 780 O O . ASP A 1 97 ? -6.047 -9.327 12.423 1.00 93.94 97 ASP A O 1
ATOM 784 N N . GLU A 1 98 ? -4.043 -8.714 13.231 1.00 95.88 98 GLU A N 1
AT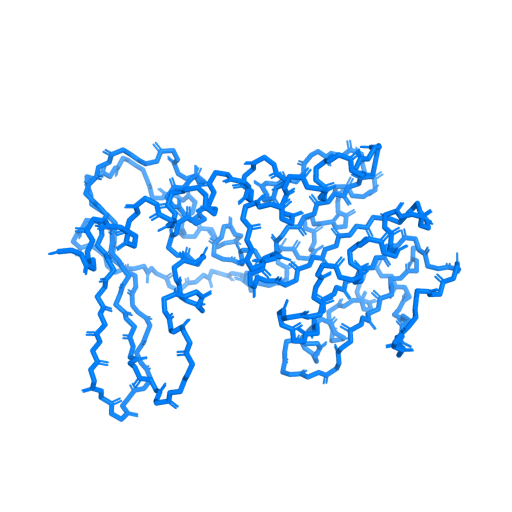OM 785 C CA . GLU A 1 98 ? -4.580 -8.175 14.475 1.00 95.88 98 GLU A CA 1
ATOM 786 C C . GLU A 1 98 ? -5.379 -6.901 14.225 1.00 95.88 98 GLU A C 1
ATOM 788 O O . GLU A 1 98 ? -6.376 -6.702 14.901 1.00 95.88 98 GLU A O 1
ATOM 793 N N . VAL A 1 99 ? -5.053 -6.102 13.199 1.00 96.19 99 VAL A N 1
ATOM 794 C CA . VAL A 1 99 ? -5.883 -4.955 12.780 1.00 96.19 99 VAL A CA 1
ATOM 795 C C . VAL A 1 99 ? -7.203 -5.424 12.170 1.00 96.19 99 VAL A C 1
ATOM 797 O O . VAL A 1 99 ? -8.263 -4.899 12.498 1.00 96.19 99 VAL A O 1
ATOM 800 N N . ARG A 1 100 ? -7.170 -6.429 11.287 1.00 93.50 100 ARG A N 1
ATOM 801 C CA . ARG A 1 100 ? -8.366 -6.886 10.552 1.00 93.50 100 ARG A CA 1
ATOM 802 C C . ARG A 1 100 ? -9.444 -7.506 11.445 1.00 93.50 100 ARG A C 1
ATOM 804 O O . ARG A 1 100 ? -10.607 -7.545 11.047 1.00 93.50 100 ARG A O 1
ATOM 811 N N . LYS A 1 101 ? -9.072 -7.975 12.638 1.00 92.62 101 LYS A N 1
ATOM 812 C CA . LYS A 1 101 ? -9.989 -8.548 13.637 1.00 92.62 101 LYS A CA 1
ATOM 813 C C . LYS A 1 101 ? -10.684 -7.504 14.509 1.00 92.62 101 LYS A C 1
ATOM 815 O O . LYS A 1 101 ? -11.578 -7.872 15.263 1.00 92.62 101 LYS A O 1
ATOM 820 N N . GLN A 1 102 ? -10.284 -6.233 14.439 1.00 90.50 102 GLN A N 1
ATOM 821 C CA . GLN A 1 102 ? -10.784 -5.187 15.332 1.00 90.50 102 GLN A CA 1
ATOM 822 C C . GLN A 1 102 ? -12.208 -4.775 14.933 1.00 90.50 102 GLN A C 1
ATOM 824 O O . GLN A 1 102 ? -12.401 -3.795 14.216 1.00 90.50 102 GLN A O 1
ATOM 829 N N . ARG A 1 103 ? -13.210 -5.564 15.336 1.00 88.00 103 ARG A N 1
ATOM 830 C CA . ARG A 1 103 ? -14.644 -5.256 15.232 1.00 88.00 103 ARG A CA 1
ATOM 831 C C . ARG A 1 103 ? -15.427 -6.018 16.315 1.00 88.00 103 ARG A C 1
ATOM 833 O O . ARG A 1 103 ? -15.114 -7.185 16.551 1.00 88.00 103 ARG A O 1
ATOM 840 N N . PRO A 1 104 ? -16.497 -5.434 16.886 1.00 87.75 104 PRO A N 1
ATOM 841 C CA . PRO A 1 104 ? -16.932 -4.037 16.751 1.00 87.75 104 PRO A CA 1
ATOM 842 C C . PRO A 1 104 ? -15.969 -3.064 17.459 1.00 87.75 104 PRO A C 1
ATOM 844 O O . PRO A 1 104 ? -15.152 -3.499 18.260 1.00 87.75 104 PRO A O 1
ATOM 847 N N . LEU A 1 105 ? -16.050 -1.769 17.135 1.00 92.88 105 LEU A N 1
ATOM 848 C CA . LEU A 1 105 ? -15.215 -0.704 17.712 1.00 92.88 105 LEU A CA 1
ATOM 849 C C . LEU A 1 105 ? -15.999 0.605 17.821 1.00 92.88 105 LEU A C 1
ATOM 851 O O . LEU A 1 105 ? -16.836 0.890 16.962 1.00 92.88 105 LEU A O 1
ATOM 855 N N . GLU A 1 106 ? -15.632 1.452 18.780 1.00 95.38 106 GLU A N 1
ATOM 856 C CA . GLU A 1 106 ? -16.159 2.815 18.936 1.00 95.38 106 GLU A CA 1
ATOM 857 C C . GLU A 1 106 ? -15.100 3.902 18.703 1.00 95.38 106 GLU A C 1
ATOM 859 O O . GLU A 1 106 ? -15.434 5.025 18.303 1.00 95.38 106 GLU A O 1
ATOM 864 N N . ARG A 1 107 ? -13.814 3.585 18.908 1.00 96.69 107 ARG A N 1
ATOM 865 C CA . ARG A 1 107 ? -12.681 4.504 18.745 1.00 96.69 107 ARG A CA 1
ATOM 866 C C . ARG A 1 107 ? -11.464 3.826 18.111 1.00 96.69 107 ARG A C 1
ATOM 868 O O . ARG A 1 107 ? -11.060 2.742 18.517 1.00 96.69 107 ARG A O 1
ATOM 875 N N . ILE A 1 108 ? -10.798 4.532 17.199 1.00 97.25 108 ILE A N 1
ATOM 876 C CA . ILE A 1 108 ? -9.455 4.193 16.706 1.00 97.25 108 ILE A CA 1
ATOM 877 C C . ILE A 1 108 ? -8.539 5.385 16.962 1.00 97.25 108 ILE A C 1
ATOM 879 O O . ILE A 1 108 ? -8.873 6.518 16.609 1.00 97.25 108 ILE A O 1
ATOM 883 N N . SER A 1 109 ? -7.365 5.144 17.544 1.00 96.25 109 SER A N 1
ATOM 884 C CA . SER A 1 109 ? -6.341 6.180 17.649 1.00 96.25 109 SER A CA 1
ATOM 885 C C . SER A 1 109 ? -4.950 5.688 17.285 1.00 96.25 109 SER A C 1
ATOM 887 O O . SER A 1 109 ? -4.588 4.549 17.582 1.00 96.25 109 SER A O 1
ATOM 889 N N . LEU A 1 110 ? -4.173 6.576 16.669 1.00 95.44 110 LEU A N 1
ATOM 890 C CA . LEU A 1 110 ? -2.760 6.373 16.376 1.00 95.44 110 LEU A CA 1
ATOM 891 C C . LEU A 1 110 ? -1.951 7.486 17.039 1.00 95.44 110 LEU A C 1
ATOM 893 O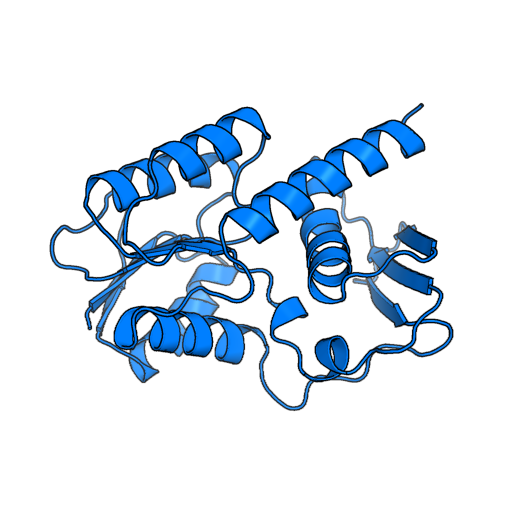 O . LEU A 1 110 ? -2.104 8.658 16.695 1.00 95.44 110 LEU A O 1
ATOM 897 N N . THR A 1 111 ? -1.069 7.112 17.960 1.00 93.38 111 THR A N 1
ATOM 898 C CA . THR A 1 111 ? -0.077 8.012 18.554 1.00 93.38 111 THR A CA 1
ATOM 899 C C . THR A 1 111 ? 1.258 7.829 17.845 1.00 93.38 111 THR A C 1
ATOM 901 O O . THR A 1 111 ? 1.754 6.705 17.739 1.00 93.38 111 THR A O 1
ATOM 904 N N . HIS A 1 112 ? 1.865 8.915 17.368 1.00 91.62 112 HIS A N 1
ATOM 905 C CA . HIS A 1 112 ? 3.165 8.875 16.699 1.00 91.62 112 HIS A CA 1
ATOM 906 C C . HIS A 1 112 ? 4.101 9.975 17.207 1.00 91.62 112 HIS A C 1
ATOM 908 O O . HIS A 1 112 ? 3.692 11.126 17.378 1.00 91.62 112 HIS A O 1
ATOM 914 N N . SER A 1 113 ? 5.376 9.639 17.413 1.00 87.50 113 SER A N 1
ATOM 915 C CA . SER A 1 113 ? 6.390 10.628 17.778 1.00 87.50 113 SER A CA 1
ATOM 916 C C . SER A 1 113 ? 6.757 11.518 16.591 1.00 87.50 113 SER A C 1
ATOM 918 O O . SER A 1 113 ? 6.988 11.030 15.480 1.00 87.50 113 SER A O 1
ATOM 920 N N . ASN A 1 114 ? 6.807 12.827 16.821 1.00 72.31 114 ASN A N 1
ATOM 921 C CA . ASN A 1 114 ? 7.285 13.801 15.855 1.00 72.31 114 ASN A CA 1
ATOM 922 C C . ASN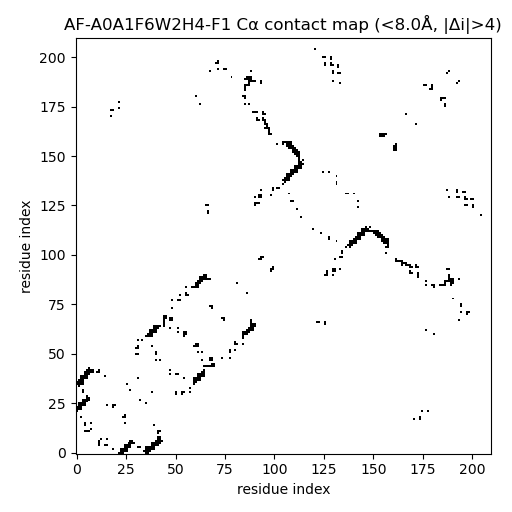 A 1 114 ? 8.812 13.716 15.771 1.00 72.31 114 ASN A C 1
ATOM 924 O O . ASN A 1 114 ? 9.501 13.789 16.783 1.00 72.31 114 ASN A O 1
ATOM 928 N N . SER A 1 115 ? 9.337 13.553 14.561 1.00 58.00 115 SER A N 1
ATOM 929 C CA . SER A 1 115 ? 10.767 13.704 14.280 1.00 58.00 115 SER A CA 1
ATOM 930 C C . SER A 1 115 ? 10.886 14.836 13.269 1.00 58.00 115 SER A C 1
ATOM 932 O O . SER A 1 115 ? 10.213 14.820 12.245 1.00 58.00 115 SER A O 1
ATOM 934 N N . ALA A 1 116 ? 11.654 15.868 13.612 1.00 49.47 116 ALA A N 1
ATOM 935 C CA . ALA A 1 116 ? 11.665 17.147 12.911 1.00 49.47 116 ALA A CA 1
ATOM 936 C C . ALA A 1 116 ? 11.864 17.011 11.381 1.00 49.47 116 ALA A C 1
ATOM 938 O O . ALA A 1 116 ? 12.907 16.536 10.936 1.00 49.47 116 ALA A O 1
ATOM 939 N N . GLY A 1 117 ? 10.897 17.494 10.584 1.00 54.09 117 GLY A N 1
ATOM 940 C CA . GLY A 1 117 ? 11.052 17.739 9.140 1.00 54.09 117 GLY A CA 1
ATOM 941 C C . GLY A 1 117 ? 9.898 17.262 8.239 1.00 54.09 117 GLY A C 1
ATOM 942 O O . GLY A 1 117 ? 9.508 16.105 8.286 1.00 54.09 117 GLY A O 1
ATOM 943 N N . ARG A 1 118 ? 9.441 18.161 7.344 1.00 52.91 118 ARG A N 1
ATOM 944 C CA . ARG A 1 118 ? 8.394 18.008 6.294 1.00 52.91 118 ARG A CA 1
ATOM 945 C C . ARG A 1 118 ? 7.013 17.536 6.781 1.00 52.91 118 ARG A C 1
ATOM 947 O O . ARG A 1 118 ? 6.813 17.320 7.965 1.00 52.91 118 ARG A O 1
ATOM 954 N N . ASN A 1 119 ? 6.027 17.560 5.872 1.00 71.62 119 ASN A N 1
ATOM 955 C CA . ASN A 1 119 ? 4.585 17.491 6.147 1.00 71.62 119 ASN A CA 1
ATOM 956 C C . ASN A 1 119 ? 4.172 16.162 6.821 1.00 71.62 119 ASN A C 1
ATOM 958 O O . ASN A 1 119 ? 3.689 15.232 6.181 1.00 71.62 119 ASN A O 1
ATOM 962 N N . PHE A 1 120 ? 4.421 16.083 8.128 1.00 73.81 120 PHE A N 1
ATOM 963 C CA . PHE A 1 120 ? 4.344 14.900 8.984 1.00 73.81 120 PHE A CA 1
ATOM 964 C C . PHE A 1 120 ? 2.962 14.247 8.990 1.00 73.81 120 PHE A C 1
ATOM 966 O O . PHE A 1 120 ? 2.845 13.022 9.079 1.00 73.81 120 PHE A O 1
ATOM 973 N N . PHE A 1 121 ? 1.918 15.057 8.802 1.00 82.31 121 PHE A N 1
ATOM 974 C CA . PHE A 1 121 ? 0.566 14.562 8.594 1.00 82.31 121 PHE A CA 1
ATOM 975 C C . PHE A 1 121 ? 0.526 13.545 7.445 1.00 82.31 121 PHE A C 1
ATOM 977 O O . PHE A 1 121 ? 0.079 12.418 7.635 1.00 82.31 121 PHE A O 1
ATOM 984 N N . TRP A 1 122 ? 1.113 13.871 6.293 1.00 81.19 122 TRP A N 1
ATOM 985 C CA . TRP A 1 122 ? 1.104 13.018 5.100 1.00 81.19 122 TRP A CA 1
ATOM 986 C C . TRP A 1 122 ? 2.008 11.785 5.203 1.00 81.19 122 TRP A C 1
ATOM 988 O O . TRP A 1 122 ? 1.869 10.852 4.412 1.00 81.19 122 TRP A O 1
ATOM 998 N N . GLU A 1 123 ? 2.901 11.717 6.192 1.00 81.31 123 GLU A N 1
ATOM 999 C CA . GLU A 1 123 ? 3.681 10.504 6.450 1.00 81.31 123 GLU A CA 1
ATOM 1000 C C . GLU A 1 123 ? 2.914 9.472 7.286 1.00 81.31 123 GLU A C 1
ATOM 1002 O O . GLU A 1 123 ? 3.111 8.262 7.102 1.00 81.31 123 GLU A O 1
ATOM 1007 N N . ILE A 1 124 ? 2.044 9.936 8.188 1.00 88.00 124 ILE A N 1
ATOM 1008 C CA . ILE A 1 124 ? 1.400 9.097 9.209 1.00 88.00 124 ILE A CA 1
ATOM 1009 C C . ILE A 1 124 ? -0.078 8.888 8.942 1.00 88.00 124 ILE A C 1
ATOM 1011 O O . ILE A 1 124 ? -0.557 7.763 9.059 1.00 88.00 124 ILE A O 1
ATOM 1015 N N . ALA A 1 125 ? -0.800 9.937 8.559 1.00 91.25 125 ALA A N 1
ATOM 1016 C CA . ALA A 1 125 ? -2.228 9.871 8.302 1.00 91.25 125 ALA A CA 1
ATOM 1017 C C . ALA A 1 125 ? -2.607 8.776 7.283 1.00 91.25 125 ALA A C 1
ATOM 1019 O O . ALA A 1 125 ? -3.584 8.077 7.551 1.00 91.25 125 ALA A O 1
ATOM 1020 N N . PRO A 1 126 ? -1.823 8.475 6.220 1.00 94.25 126 PRO A N 1
ATOM 1021 C CA . PRO A 1 126 ? -2.132 7.336 5.354 1.00 94.25 126 PRO A CA 1
ATOM 1022 C C . PRO A 1 126 ? -2.173 5.990 6.086 1.00 94.25 126 PRO A C 1
ATOM 1024 O O . PRO A 1 126 ? -2.895 5.092 5.663 1.00 94.25 126 PRO A O 1
ATOM 1027 N N . HIS A 1 127 ? -1.415 5.818 7.176 1.00 94.50 127 HIS A N 1
ATOM 1028 C CA . HIS A 1 127 ? -1.514 4.621 8.012 1.00 94.50 127 HIS A CA 1
ATOM 1029 C C . HIS A 1 127 ? -2.847 4.581 8.763 1.00 94.50 127 HIS A C 1
ATOM 1031 O O . HIS A 1 127 ? -3.517 3.557 8.725 1.00 94.50 127 HIS A O 1
ATOM 1037 N N . LEU A 1 128 ? -3.247 5.685 9.401 1.00 96.06 128 LEU A N 1
ATOM 1038 C CA . LEU A 1 128 ? -4.503 5.760 10.152 1.00 96.06 128 LEU A CA 1
ATOM 1039 C C . LEU A 1 128 ? -5.724 5.577 9.246 1.00 96.06 128 LEU A C 1
ATOM 1041 O O . LEU A 1 128 ? -6.553 4.702 9.477 1.00 96.06 128 LEU A O 1
ATOM 1045 N N . PHE A 1 129 ? -5.817 6.383 8.191 1.00 97.00 129 PHE A N 1
ATOM 1046 C CA . PHE A 1 129 ? -7.014 6.440 7.358 1.00 97.00 129 PHE A CA 1
ATOM 1047 C C . PHE A 1 129 ? -7.193 5.221 6.457 1.00 97.00 129 PHE A C 1
ATOM 1049 O O . PHE A 1 129 ? -8.331 4.893 6.132 1.00 97.00 129 PHE A O 1
ATOM 1056 N N . SER A 1 130 ? -6.115 4.508 6.112 1.00 98.00 130 SER A N 1
ATOM 1057 C CA . SER A 1 130 ? -6.243 3.199 5.456 1.00 98.00 130 SER A CA 1
ATOM 1058 C C . SER A 1 130 ? -6.882 2.162 6.375 1.00 98.00 130 SER A C 1
ATOM 1060 O O . SER A 1 130 ? -7.787 1.455 5.949 1.00 98.00 130 SER A O 1
ATOM 1062 N N . VAL A 1 131 ? -6.527 2.125 7.661 1.00 97.62 131 VAL A N 1
ATOM 1063 C CA . VAL A 1 131 ? -7.198 1.235 8.625 1.00 97.62 131 VAL A CA 1
ATOM 1064 C C . VAL A 1 131 ? -8.653 1.646 8.859 1.00 97.62 131 VAL A C 1
ATOM 1066 O O . VAL A 1 131 ? -9.525 0.781 8.904 1.00 97.62 131 VAL A O 1
ATOM 1069 N N . VAL A 1 132 ? -8.938 2.948 8.959 1.00 97.06 132 VAL A N 1
ATOM 1070 C CA . VAL A 1 132 ? -10.317 3.453 9.099 1.00 97.06 132 VAL A CA 1
ATOM 1071 C C . VAL A 1 132 ? -11.186 3.027 7.913 1.00 97.06 132 VAL A C 1
ATOM 1073 O O . VAL A 1 132 ? -12.287 2.521 8.124 1.00 97.06 132 VAL A O 1
ATOM 1076 N N . ASP A 1 133 ? -10.693 3.191 6.680 1.00 97.56 133 ASP A N 1
ATOM 1077 C CA . ASP A 1 133 ? -11.423 2.775 5.478 1.00 97.56 133 ASP A CA 1
ATOM 1078 C C . ASP A 1 133 ? -11.587 1.253 5.405 1.00 97.56 133 ASP A C 1
ATOM 1080 O O . ASP A 1 133 ? -12.694 0.765 5.193 1.00 97.56 133 ASP A O 1
ATOM 1084 N N . LEU A 1 134 ? -10.511 0.500 5.655 1.00 96.88 134 LEU A N 1
ATOM 1085 C CA . LEU A 1 134 ? -10.519 -0.965 5.665 1.00 96.88 134 LEU A CA 1
ATOM 1086 C C . LEU A 1 134 ? -11.576 -1.530 6.617 1.00 96.88 134 LEU A C 1
ATOM 1088 O O . LEU A 1 134 ? -12.277 -2.493 6.295 1.00 96.88 134 LEU A O 1
ATOM 1092 N N . LEU A 1 135 ? -11.651 -0.956 7.818 1.00 96.06 135 LEU A N 1
ATOM 1093 C CA . LEU A 1 135 ? -12.564 -1.414 8.850 1.00 96.06 135 LEU A CA 1
ATOM 1094 C C . LEU A 1 135 ? -13.998 -0.916 8.637 1.00 96.06 135 LEU A C 1
ATOM 1096 O O . LEU A 1 135 ? -14.876 -1.380 9.363 1.00 96.06 135 LEU A O 1
ATOM 1100 N N . ASP A 1 136 ? -14.249 -0.089 7.617 1.00 94.88 136 ASP A N 1
ATOM 1101 C CA . ASP A 1 136 ? -15.491 0.671 7.421 1.00 94.88 136 ASP A CA 1
ATOM 1102 C C . ASP A 1 136 ? -15.911 1.413 8.702 1.00 94.88 136 ASP A C 1
ATOM 1104 O O . ASP A 1 136 ? -17.073 1.458 9.106 1.00 94.88 136 ASP A O 1
ATOM 1108 N N . PHE A 1 137 ? -14.920 1.963 9.402 1.00 95.69 137 PHE A N 1
ATOM 1109 C CA . PHE A 1 137 ? -15.101 2.495 10.740 1.00 95.69 137 PHE A CA 1
ATOM 1110 C C . PHE A 1 137 ? -15.742 3.889 10.706 1.00 95.69 137 PHE A C 1
ATOM 1112 O O . PHE A 1 137 ? -15.263 4.792 10.017 1.00 95.69 137 PHE A O 1
ATOM 1119 N N . LYS A 1 138 ? -16.830 4.071 11.469 1.00 93.06 138 LYS A N 1
ATOM 1120 C CA . LYS A 1 138 ? -17.609 5.327 11.546 1.00 93.06 138 LYS A CA 1
ATOM 1121 C C . LYS A 1 138 ? -17.553 6.018 12.915 1.00 93.06 138 LYS A C 1
ATOM 1123 O O . LYS A 1 138 ? -18.238 7.017 13.112 1.00 93.06 138 LYS A O 1
ATOM 1128 N N . GLY A 1 139 ? -16.790 5.467 13.859 1.00 94.06 139 GLY A N 1
ATOM 1129 C CA . GLY A 1 139 ? -16.670 6.003 15.213 1.00 94.06 139 GLY A CA 1
ATOM 1130 C C . GLY A 1 139 ? -15.628 7.117 15.330 1.00 94.06 139 GLY A C 1
ATOM 1131 O O . GLY A 1 139 ? -15.267 7.784 14.358 1.00 94.06 139 GLY A O 1
ATOM 1132 N N . LYS A 1 140 ? -15.118 7.320 16.547 1.00 95.25 140 LYS A N 1
ATOM 1133 C CA . LYS A 1 140 ? -14.161 8.390 16.846 1.00 95.25 140 LYS A CA 1
ATOM 1134 C C . LYS A 1 140 ? -12.760 8.047 16.329 1.00 95.25 140 LYS A C 1
ATOM 1136 O O . LYS A 1 140 ? -12.185 7.036 16.723 1.00 95.25 140 LYS A O 1
ATOM 1141 N N . VAL A 1 141 ? -12.186 8.916 15.499 1.00 95.62 141 VAL A N 1
ATOM 1142 C CA . VAL A 1 141 ? -10.819 8.781 14.966 1.00 95.62 141 VAL A CA 1
ATOM 1143 C C . VAL A 1 141 ? -9.922 9.847 15.592 1.00 95.62 141 VAL A C 1
ATOM 1145 O O . VAL A 1 141 ? -10.259 11.026 15.553 1.00 95.62 141 VAL A O 1
ATOM 1148 N N . GLU A 1 142 ? -8.781 9.449 16.156 1.00 94.31 142 GLU A N 1
ATOM 1149 C CA . GLU A 1 142 ? -7.810 10.375 16.756 1.00 94.31 142 GLU A CA 1
ATOM 1150 C C . GLU A 1 142 ? -6.390 10.123 16.223 1.00 94.31 142 GLU A C 1
ATOM 1152 O O . GLU A 1 142 ? -5.836 9.034 16.380 1.00 94.31 142 GLU A O 1
ATOM 1157 N N . LEU A 1 143 ? -5.757 11.149 15.653 1.00 91.81 143 LEU A N 1
ATOM 1158 C CA . LEU A 1 143 ? -4.324 11.152 15.355 1.00 91.81 143 LEU A CA 1
ATOM 1159 C C . LEU A 1 143 ? -3.595 12.012 16.392 1.00 91.81 143 LEU A C 1
ATOM 1161 O O . LEU A 1 143 ? -3.796 13.224 16.441 1.00 91.81 143 LEU A O 1
ATOM 1165 N N . LYS A 1 144 ? -2.748 11.393 17.219 1.00 90.31 144 LYS A N 1
ATOM 1166 C CA . LYS A 1 144 ? -1.998 12.068 18.287 1.00 90.31 144 LYS A CA 1
ATOM 1167 C C . LYS A 1 144 ? -0.532 12.174 17.917 1.00 90.31 144 LYS A C 1
ATOM 1169 O O . LYS A 1 144 ? 0.121 11.178 17.613 1.00 90.31 144 LYS A O 1
ATOM 1174 N N . LEU A 1 145 ? -0.008 13.388 17.983 1.00 87.00 145 LEU A N 1
ATOM 1175 C CA . LEU A 1 145 ? 1.391 13.666 17.707 1.00 87.00 145 LEU A CA 1
ATOM 1176 C C . LEU A 1 145 ? 2.069 14.090 18.998 1.00 87.00 145 LEU A C 1
ATOM 1178 O O . LEU A 1 145 ? 1.595 14.994 19.680 1.00 87.00 145 LEU A O 1
ATOM 1182 N N . ILE A 1 146 ? 3.170 13.430 19.332 1.00 88.06 146 ILE A N 1
ATOM 1183 C CA . ILE A 1 146 ? 3.905 13.699 20.568 1.00 88.06 146 ILE A CA 1
ATOM 1184 C C . ILE A 1 146 ? 5.346 14.071 20.249 1.00 88.06 146 ILE A C 1
ATOM 1186 O O . ILE A 1 146 ? 5.979 13.460 19.394 1.00 88.06 146 ILE A O 1
ATOM 1190 N N . ASN A 1 147 ? 5.873 15.092 20.915 1.00 86.12 147 ASN A N 1
ATOM 1191 C CA . ASN A 1 147 ? 7.260 15.504 20.742 1.00 86.12 147 ASN A CA 1
ATOM 1192 C C . ASN A 1 147 ? 8.131 14.785 21.777 1.00 86.12 147 ASN A C 1
ATOM 1194 O O . ASN A 1 147 ? 8.077 15.107 22.960 1.00 86.12 147 ASN A O 1
ATOM 1198 N N . THR A 1 148 ? 8.887 13.783 21.342 1.00 83.31 148 THR A N 1
ATOM 1199 C CA . THR A 1 148 ? 9.742 12.967 22.213 1.00 83.31 148 THR A CA 1
ATOM 1200 C C . THR A 1 148 ? 10.948 12.450 21.423 1.00 83.31 148 THR A C 1
ATOM 1202 O O . THR A 1 148 ? 10.816 12.206 20.220 1.00 83.31 148 THR A O 1
A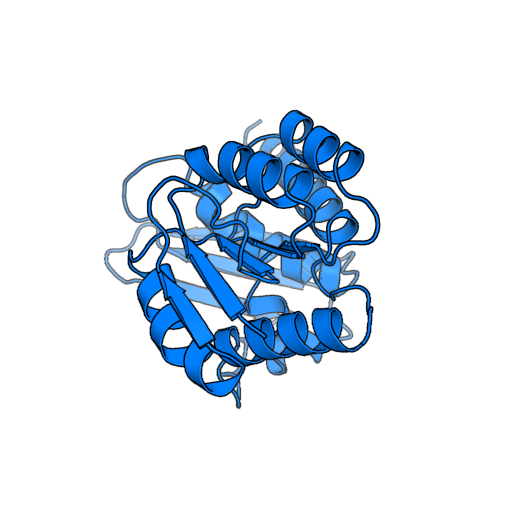TOM 1205 N N . PRO A 1 149 ? 12.124 12.271 22.059 1.00 82.81 149 PRO A N 1
ATOM 1206 C CA . PRO A 1 149 ? 13.260 11.597 21.429 1.00 82.81 149 PRO A CA 1
ATOM 1207 C C . PRO A 1 149 ? 12.997 10.106 21.163 1.00 82.81 149 PRO A C 1
ATOM 1209 O O . PRO A 1 149 ? 13.678 9.497 20.338 1.00 82.81 149 PRO A O 1
ATOM 1212 N N . GLU A 1 150 ? 12.020 9.504 21.844 1.00 86.19 150 GLU A N 1
ATOM 1213 C CA . GLU A 1 150 ? 11.657 8.105 21.647 1.00 86.19 150 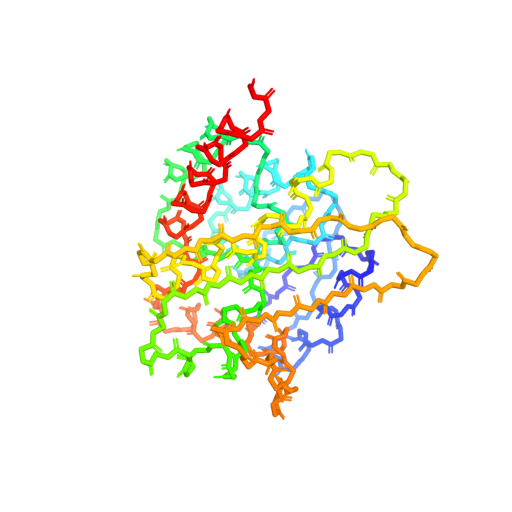GLU A CA 1
ATOM 1214 C C . GLU A 1 150 ? 10.836 7.917 20.373 1.00 86.19 150 GLU A C 1
ATOM 1216 O O . GLU A 1 150 ? 9.919 8.677 20.064 1.00 86.19 150 GLU A O 1
ATOM 1221 N N . LYS A 1 151 ? 11.128 6.850 19.627 1.00 85.75 151 LYS A N 1
ATOM 1222 C CA . LYS A 1 151 ? 10.333 6.502 18.455 1.00 85.75 151 LYS A CA 1
ATOM 1223 C C . LYS A 1 151 ? 9.051 5.800 18.892 1.00 85.75 151 LYS A C 1
ATOM 1225 O O . LYS A 1 151 ? 9.059 4.596 19.135 1.00 85.75 151 LYS A O 1
ATOM 1230 N N . ILE A 1 152 ? 7.950 6.540 18.921 1.00 88.31 152 ILE A N 1
ATOM 1231 C CA . ILE A 1 152 ? 6.639 6.022 19.308 1.00 88.31 152 ILE A CA 1
ATOM 1232 C C . ILE A 1 152 ? 5.767 5.841 18.073 1.00 88.31 152 ILE A C 1
ATOM 1234 O O . ILE A 1 152 ? 5.651 6.728 17.226 1.00 88.31 152 ILE A O 1
ATOM 1238 N N . ARG A 1 153 ? 5.143 4.667 17.992 1.00 91.12 153 ARG A N 1
ATOM 1239 C CA . ARG A 1 153 ? 4.057 4.364 17.068 1.00 91.12 153 ARG A CA 1
ATOM 1240 C C . ARG A 1 153 ? 3.110 3.385 17.748 1.00 91.12 153 ARG A C 1
ATOM 1242 O O . ARG A 1 153 ? 3.391 2.192 17.792 1.00 91.12 153 ARG A O 1
ATOM 1249 N N . GLU A 1 154 ? 2.013 3.896 18.283 1.00 94.50 154 GLU A N 1
ATOM 1250 C CA . GLU A 1 154 ? 1.075 3.120 19.090 1.00 94.50 154 GLU A CA 1
ATOM 1251 C C . GLU A 1 154 ? -0.337 3.208 18.528 1.00 94.50 154 GLU A C 1
ATOM 1253 O O . GLU A 1 154 ? -0.869 4.297 18.317 1.00 94.50 154 GLU A O 1
ATOM 1258 N N . TRP A 1 155 ? -0.934 2.043 18.307 1.00 96.88 155 TRP A N 1
ATOM 1259 C CA . TRP A 1 155 ? -2.324 1.902 17.910 1.00 96.88 155 TRP A CA 1
ATOM 1260 C C . TRP A 1 155 ? -3.171 1.523 19.115 1.00 96.88 155 TRP A C 1
ATOM 1262 O O . TRP A 1 155 ? -2.829 0.582 19.833 1.00 96.88 155 TRP A O 1
ATOM 1272 N N . MET A 1 156 ? -4.296 2.214 19.271 1.00 96.94 156 MET A N 1
ATOM 1273 C CA . MET A 1 156 ? -5.344 1.857 20.219 1.00 96.94 156 MET A CA 1
ATOM 1274 C C . MET A 1 156 ? -6.654 1.645 19.470 1.00 96.94 156 MET A C 1
ATOM 1276 O O . MET A 1 156 ? -7.088 2.514 18.708 1.00 96.94 156 MET A O 1
ATOM 1280 N N . PHE A 1 157 ? -7.281 0.510 19.737 1.00 96.50 157 PHE A N 1
ATOM 1281 C CA . PHE A 1 157 ? -8.620 0.146 19.300 1.00 96.50 157 PHE A CA 1
ATOM 1282 C C . PHE A 1 157 ? -9.484 0.097 20.563 1.00 96.50 157 PHE A C 1
ATOM 1284 O O . PHE A 1 157 ? -9.257 -0.716 21.459 1.00 96.50 157 PHE A O 1
ATOM 1291 N N . ASP A 1 158 ? -10.381 1.070 20.705 1.00 94.19 158 ASP A N 1
ATOM 1292 C CA . ASP A 1 158 ? -11.024 1.434 21.969 1.00 94.19 158 ASP A CA 1
ATOM 1293 C C . ASP A 1 158 ? -10.001 1.689 23.087 1.00 94.19 158 ASP A C 1
ATOM 1295 O O . ASP A 1 158 ? -9.270 2.685 23.037 1.00 94.19 158 ASP A O 1
ATOM 1299 N N . ASN A 1 159 ? -9.948 0.819 24.098 1.00 91.06 159 ASN A N 1
ATOM 1300 C CA . ASN A 1 159 ? -9.006 0.887 25.220 1.00 91.06 159 ASN A CA 1
ATOM 1301 C C . ASN A 1 159 ? -7.892 -0.168 25.129 1.00 91.06 159 ASN A C 1
ATOM 1303 O O . ASN A 1 159 ? -7.086 -0.277 26.050 1.00 91.06 159 ASN A O 1
ATOM 1307 N N . ASN A 1 160 ? -7.824 -0.921 24.029 1.00 94.50 160 ASN A N 1
ATOM 1308 C CA . ASN A 1 160 ? -6.856 -1.994 23.844 1.00 94.50 160 ASN A CA 1
ATOM 1309 C C . ASN A 1 160 ? -5.744 -1.560 22.893 1.00 94.50 160 ASN A C 1
ATOM 1311 O O . ASN A 1 160 ? -5.997 -1.008 21.819 1.00 94.50 160 ASN A O 1
ATOM 1315 N N . LYS A 1 161 ? -4.500 -1.837 23.283 1.00 95.88 161 LYS A N 1
ATOM 1316 C CA . LYS A 1 161 ? -3.342 -1.669 22.407 1.00 95.88 161 LYS A CA 1
ATOM 1317 C C . LYS A 1 161 ? -3.350 -2.760 21.338 1.00 95.88 161 LYS A C 1
ATOM 1319 O O . LYS A 1 161 ? -3.688 -3.903 21.634 1.00 95.88 161 LYS A O 1
ATOM 1324 N N . LEU A 1 162 ? -2.962 -2.414 20.111 1.00 95.62 162 LEU A N 1
ATOM 1325 C CA . LEU A 1 162 ? -2.804 -3.398 19.038 1.00 95.62 162 LEU A CA 1
ATOM 1326 C C . LEU A 1 162 ? -1.739 -4.435 19.415 1.00 95.62 162 LEU A C 1
ATOM 1328 O O . LEU A 1 162 ? -0.613 -4.072 19.760 1.00 95.62 162 LEU A O 1
ATOM 1332 N N . GLU A 1 163 ? -2.097 -5.709 19.307 1.00 94.81 163 GLU A N 1
ATOM 1333 C CA . GLU A 1 163 ? -1.166 -6.818 19.493 1.00 94.81 163 GLU A CA 1
ATOM 1334 C C . GLU A 1 163 ? -0.147 -6.904 18.346 1.00 94.81 163 GLU A C 1
ATOM 1336 O O . GLU A 1 163 ? -0.406 -6.493 17.209 1.00 94.81 163 GLU A O 1
ATOM 1341 N N . GLU A 1 164 ? 1.028 -7.459 18.646 1.00 92.38 164 GLU A N 1
ATOM 1342 C CA . GLU A 1 164 ? 2.045 -7.718 17.629 1.00 92.38 164 GLU A CA 1
ATOM 1343 C C . GLU A 1 164 ? 1.521 -8.728 16.596 1.00 92.38 164 GLU A C 1
ATOM 1345 O O . GLU A 1 164 ? 0.948 -9.759 16.964 1.00 92.38 164 GLU A O 1
ATOM 1350 N N . PRO A 1 165 ? 1.713 -8.470 15.291 1.00 93.69 165 PRO A N 1
ATOM 1351 C CA . PRO A 1 165 ? 1.218 -9.365 14.264 1.00 93.69 165 PRO A CA 1
ATOM 1352 C C . PRO A 1 165 ? 1.964 -10.701 14.291 1.00 93.69 165 PRO A C 1
ATOM 1354 O O . PRO A 1 165 ? 3.188 -10.756 14.410 1.00 93.69 165 PRO A O 1
ATOM 1357 N N . LYS A 1 166 ? 1.224 -11.795 14.088 1.00 92.56 166 LYS A N 1
ATOM 1358 C CA . LYS A 1 166 ? 1.796 -13.152 14.001 1.00 92.56 166 LYS A CA 1
ATOM 1359 C C . LYS A 1 166 ? 2.680 -13.357 12.768 1.00 92.56 166 LYS A C 1
ATOM 1361 O O . LYS A 1 166 ? 3.540 -14.233 12.759 1.00 92.56 166 LYS A O 1
ATOM 1366 N N . THR A 1 167 ? 2.437 -12.578 11.720 1.00 94.62 167 THR A N 1
ATOM 1367 C CA . THR A 1 167 ? 3.115 -12.640 10.423 1.00 94.62 167 THR A CA 1
ATOM 1368 C C . THR A 1 167 ? 3.593 -11.248 10.023 1.00 94.62 167 THR A C 1
ATOM 1370 O O . THR A 1 167 ? 3.024 -10.243 10.439 1.00 94.62 167 THR A O 1
ATOM 1373 N N . GLU A 1 168 ? 4.659 -11.165 9.226 1.00 96.25 168 GLU A N 1
ATOM 1374 C CA . GLU A 1 168 ? 5.205 -9.882 8.774 1.00 96.25 168 GLU A CA 1
ATOM 1375 C C . GLU A 1 168 ? 4.204 -9.177 7.832 1.00 96.25 168 GLU A C 1
ATOM 1377 O O . GLU A 1 168 ? 4.000 -9.653 6.714 1.00 96.25 168 GLU A O 1
ATOM 1382 N N . PRO A 1 169 ? 3.616 -8.017 8.197 1.00 96.75 169 PRO A N 1
ATOM 1383 C CA . PRO A 1 169 ? 2.572 -7.402 7.371 1.00 96.75 169 PRO A CA 1
ATOM 1384 C C . PRO A 1 169 ? 3.050 -7.002 5.970 1.00 96.75 169 PRO A C 1
ATOM 1386 O O . PRO A 1 169 ? 2.297 -7.111 5.009 1.00 96.75 169 PRO A O 1
ATOM 1389 N N . LEU A 1 170 ? 4.321 -6.605 5.829 1.00 96.12 170 LEU A N 1
ATOM 1390 C CA . LEU A 1 170 ? 4.934 -6.306 4.529 1.00 96.12 170 LEU A CA 1
ATOM 1391 C C . LEU A 1 170 ? 5.002 -7.543 3.615 1.00 96.12 170 LEU A C 1
ATOM 1393 O O . LEU A 1 170 ? 4.819 -7.442 2.404 1.00 96.12 170 LEU A O 1
ATOM 1397 N N . ARG A 1 171 ? 5.259 -8.722 4.191 1.00 97.81 171 ARG A N 1
ATOM 1398 C CA . ARG A 1 171 ? 5.237 -9.990 3.455 1.00 97.81 171 ARG A CA 1
ATOM 1399 C C . ARG A 1 171 ? 3.820 -10.309 2.994 1.00 97.81 171 ARG A C 1
ATOM 1401 O O . ARG A 1 171 ? 3.644 -10.592 1.815 1.00 97.81 171 ARG A O 1
ATOM 1408 N N . ASN A 1 172 ? 2.843 -10.210 3.896 1.00 98.00 172 ASN A N 1
ATOM 1409 C CA . ASN A 1 172 ? 1.432 -10.464 3.593 1.00 98.00 172 ASN A CA 1
ATOM 1410 C C . ASN A 1 172 ? 0.915 -9.532 2.485 1.00 98.00 172 ASN A C 1
ATOM 1412 O O . ASN A 1 172 ? 0.164 -9.947 1.609 1.00 98.00 172 ASN A O 1
ATOM 1416 N N . GLU A 1 173 ? 1.334 -8.267 2.515 1.00 98.12 173 GLU A N 1
ATOM 1417 C CA . GLU A 1 173 ? 1.013 -7.264 1.503 1.00 98.12 173 GLU A CA 1
ATOM 1418 C C . GLU A 1 173 ? 1.559 -7.643 0.120 1.00 98.12 173 GLU A C 1
ATOM 1420 O O . GLU A 1 173 ? 0.813 -7.659 -0.862 1.00 98.12 173 GLU A O 1
ATOM 1425 N N . LEU A 1 174 ? 2.848 -7.988 0.031 1.00 98.38 174 LEU A N 1
ATOM 1426 C CA . LEU A 1 174 ? 3.453 -8.406 -1.233 1.00 98.38 174 LEU A CA 1
ATOM 1427 C C . LEU A 1 174 ? 2.832 -9.711 -1.752 1.00 98.38 174 LEU A C 1
ATOM 1429 O O . LEU A 1 174 ? 2.560 -9.826 -2.947 1.00 98.38 174 LEU A O 1
ATOM 1433 N N . GLU A 1 175 ? 2.589 -10.678 -0.867 1.00 98.31 175 GLU A N 1
ATOM 1434 C CA . GLU A 1 175 ? 1.931 -11.941 -1.204 1.00 98.31 175 GLU A CA 1
ATOM 1435 C C . GLU A 1 175 ? 0.527 -11.703 -1.770 1.00 98.31 175 GLU A C 1
ATOM 1437 O O . GLU A 1 175 ? 0.195 -12.233 -2.832 1.00 98.31 175 GLU A O 1
ATOM 1442 N N . HIS A 1 176 ? -0.263 -10.836 -1.127 1.00 98.56 176 HIS A N 1
ATOM 1443 C CA . HIS A 1 176 ? -1.591 -10.449 -1.603 1.00 98.56 176 HIS A CA 1
ATOM 1444 C C . HIS A 1 176 ? -1.538 -9.768 -2.971 1.00 98.56 176 HIS A C 1
ATOM 1446 O O . HIS A 1 176 ? -2.339 -10.088 -3.850 1.00 98.56 176 HIS A O 1
ATOM 1452 N N . PHE A 1 177 ? -0.577 -8.863 -3.190 1.00 98.75 177 PHE A N 1
ATOM 1453 C CA . PHE A 1 177 ? -0.369 -8.248 -4.502 1.00 98.75 177 PHE A CA 1
ATOM 1454 C C . PHE A 1 177 ? -0.083 -9.310 -5.572 1.00 98.75 177 PHE A C 1
ATOM 1456 O O . PHE A 1 177 ? -0.704 -9.296 -6.635 1.00 98.75 177 PHE A O 1
ATOM 1463 N N . ILE A 1 178 ? 0.810 -10.264 -5.287 1.00 98.56 178 ILE A N 1
ATOM 1464 C CA . ILE A 1 178 ? 1.154 -11.345 -6.218 1.00 98.56 178 ILE A CA 1
ATOM 1465 C C . ILE A 1 178 ? -0.049 -12.253 -6.496 1.00 98.56 178 ILE A C 1
ATOM 1467 O O . ILE A 1 178 ? -0.281 -12.606 -7.655 1.00 98.56 178 ILE A O 1
ATOM 1471 N N . ASP A 1 179 ? -0.823 -12.618 -5.474 1.00 98.56 179 ASP A N 1
ATOM 1472 C CA . ASP A 1 179 ? -2.055 -13.395 -5.634 1.00 98.56 179 ASP A CA 1
ATOM 1473 C C . ASP A 1 179 ? -3.062 -12.661 -6.529 1.00 98.56 179 ASP A C 1
ATOM 1475 O O . ASP A 1 179 ? -3.599 -13.249 -7.470 1.00 98.56 179 ASP A O 1
ATOM 1479 N N . CYS A 1 180 ? -3.248 -11.356 -6.312 1.00 98.69 180 CYS A N 1
ATOM 1480 C CA . CYS A 1 180 ? -4.118 -10.531 -7.145 1.00 98.69 180 CYS A CA 1
ATOM 1481 C C . CYS A 1 180 ? -3.658 -10.490 -8.603 1.00 98.69 180 CYS A C 1
ATOM 1483 O O . CYS A 1 180 ? -4.487 -10.605 -9.504 1.00 98.69 180 CYS A O 1
ATOM 1485 N N . VAL A 1 181 ? -2.349 -10.367 -8.852 1.00 98.44 181 VAL A N 1
ATOM 1486 C CA . VAL A 1 181 ? -1.781 -10.385 -10.210 1.00 98.44 181 VAL A CA 1
ATOM 1487 C C . VAL A 1 181 ? -2.014 -11.732 -10.891 1.00 98.44 181 VAL A C 1
ATOM 1489 O O . VAL A 1 181 ? -2.454 -11.758 -12.038 1.00 98.44 181 VAL A O 1
ATOM 1492 N N . LYS A 1 182 ? -1.754 -12.845 -10.196 1.00 98.00 182 LYS A N 1
ATOM 1493 C CA . LYS A 1 182 ? -1.897 -14.199 -10.756 1.00 98.00 182 LYS A CA 1
ATOM 1494 C C . LYS A 1 182 ? -3.348 -14.578 -11.033 1.00 98.00 182 LYS A C 1
ATOM 1496 O O . LYS A 1 182 ? -3.609 -15.297 -11.990 1.00 98.00 182 LYS A O 1
ATOM 1501 N N . ASN A 1 183 ? -4.265 -14.105 -10.196 1.00 97.81 183 ASN A N 1
ATOM 1502 C CA . ASN A 1 183 ? -5.659 -14.538 -10.201 1.00 97.81 183 ASN A CA 1
ATOM 1503 C C . ASN A 1 183 ? -6.641 -13.438 -10.630 1.00 97.81 183 ASN A C 1
ATOM 1505 O O . ASN A 1 183 ? -7.845 -13.596 -10.442 1.00 97.81 183 ASN A O 1
ATOM 1509 N N . SER A 1 184 ? -6.141 -12.322 -11.170 1.00 95.38 184 SER A N 1
ATOM 1510 C CA . SER A 1 184 ? -6.946 -11.176 -11.619 1.00 95.38 184 SER A CA 1
ATOM 1511 C C . SER A 1 184 ? -7.946 -10.677 -10.564 1.00 95.38 184 SER A C 1
ATOM 1513 O O . SER A 1 184 ? -9.081 -10.330 -10.886 1.00 95.38 184 SER A O 1
ATOM 1515 N N . LYS A 1 185 ? -7.529 -10.652 -9.292 1.00 97.50 185 LYS A N 1
ATOM 1516 C CA . LYS A 1 185 ? -8.361 -10.180 -8.174 1.00 97.50 185 LYS A CA 1
ATOM 1517 C C . LYS A 1 185 ? -8.144 -8.691 -7.923 1.00 97.50 185 LYS A C 1
ATOM 1519 O O . LYS A 1 185 ? -7.055 -8.161 -8.149 1.00 97.50 185 LYS A O 1
ATOM 1524 N N . THR A 1 186 ? -9.166 -8.034 -7.385 1.00 97.56 186 THR A N 1
ATOM 1525 C CA . THR A 1 186 ? -9.048 -6.670 -6.860 1.00 97.56 186 THR A CA 1
ATOM 1526 C C . THR A 1 186 ? -8.304 -6.691 -5.519 1.00 97.56 186 THR A C 1
ATOM 1528 O O . THR A 1 186 ? -8.704 -7.440 -4.622 1.00 97.56 186 THR A O 1
ATOM 1531 N N . PRO A 1 187 ? -7.233 -5.894 -5.346 1.00 98.31 187 PRO A N 1
ATOM 1532 C CA . PRO A 1 187 ? -6.531 -5.787 -4.072 1.00 98.31 187 PRO A CA 1
ATOM 1533 C C . PRO A 1 187 ? -7.398 -5.235 -2.942 1.00 98.31 187 PRO A C 1
ATOM 1535 O O . PRO A 1 187 ? -8.333 -4.479 -3.178 1.00 98.31 187 PRO A O 1
ATOM 1538 N N . LEU A 1 188 ? -7.025 -5.542 -1.697 1.00 97.25 188 LEU A N 1
ATOM 1539 C CA . LEU A 1 188 ? -7.670 -4.963 -0.516 1.00 97.25 188 LEU A CA 1
ATOM 1540 C C . LEU A 1 188 ? -7.468 -3.441 -0.455 1.00 97.25 188 LEU A C 1
ATOM 1542 O O . LEU A 1 188 ? -8.352 -2.702 -0.035 1.00 97.25 188 LEU A O 1
ATOM 1546 N N . THR A 1 189 ? -6.289 -2.992 -0.887 1.00 98.31 189 THR A N 1
ATOM 1547 C CA . THR A 1 189 ? -5.854 -1.592 -0.887 1.00 98.31 189 THR A CA 1
ATOM 1548 C C . THR A 1 189 ? -5.730 -1.072 -2.321 1.00 98.31 189 THR A C 1
ATOM 1550 O O . THR A 1 189 ? -4.666 -0.619 -2.751 1.00 98.31 189 THR A O 1
ATOM 1553 N N . ASP A 1 190 ? -6.816 -1.209 -3.085 1.00 98.44 190 ASP A N 1
ATOM 1554 C CA . ASP A 1 190 ? -6.917 -0.784 -4.483 1.00 98.44 190 ASP A CA 1
ATOM 1555 C C . ASP A 1 190 ? -6.995 0.749 -4.660 1.00 98.44 190 ASP A C 1
ATOM 1557 O O . ASP A 1 190 ? -6.846 1.535 -3.719 1.00 98.44 190 ASP A O 1
ATOM 1561 N N . ILE A 1 191 ? -7.220 1.196 -5.900 1.00 97.88 191 ILE A N 1
ATOM 1562 C CA . ILE A 1 191 ? -7.339 2.623 -6.227 1.00 97.88 191 ILE A CA 1
ATOM 1563 C C . ILE A 1 191 ? -8.544 3.299 -5.554 1.00 97.88 191 ILE A C 1
ATOM 1565 O O . ILE A 1 191 ? -8.460 4.472 -5.192 1.00 97.88 191 ILE A O 1
ATOM 1569 N N . GLU A 1 192 ? -9.661 2.589 -5.372 1.00 97.88 192 GLU A N 1
ATOM 1570 C CA . GLU A 1 192 ? -10.863 3.156 -4.759 1.00 97.88 192 GLU A CA 1
ATOM 1571 C C . GLU A 1 192 ? -10.650 3.349 -3.259 1.00 97.88 192 GLU A C 1
ATOM 1573 O O . GLU A 1 192 ? -10.990 4.402 -2.717 1.00 97.88 192 GLU A O 1
ATOM 1578 N N . HIS A 1 193 ? -10.026 2.370 -2.600 1.00 98.06 193 HIS A N 1
ATOM 1579 C CA . HIS A 1 193 ? -9.541 2.497 -1.231 1.00 98.06 193 HIS A CA 1
ATOM 1580 C C . HIS A 1 193 ? -8.594 3.691 -1.090 1.00 98.06 193 HIS A C 1
ATOM 1582 O O . HIS A 1 193 ? -8.834 4.576 -0.269 1.00 98.06 193 HIS A O 1
ATOM 1588 N N . ALA A 1 194 ? -7.567 3.785 -1.938 1.00 97.06 194 ALA A N 1
ATOM 1589 C CA . ALA A 1 194 ? -6.596 4.875 -1.884 1.00 97.06 194 ALA A CA 1
ATOM 1590 C C . ALA A 1 194 ? -7.240 6.265 -2.043 1.00 97.06 194 ALA A C 1
ATOM 1592 O O . ALA A 1 194 ? -6.858 7.213 -1.352 1.00 97.06 194 ALA A O 1
ATOM 1593 N N . LEU A 1 195 ? -8.248 6.398 -2.913 1.00 97.38 195 LEU A N 1
ATOM 1594 C CA . LEU A 1 195 ? -9.003 7.642 -3.076 1.00 97.38 195 LEU A CA 1
ATOM 1595 C C . LEU A 1 195 ? -9.800 8.011 -1.823 1.00 97.38 195 LEU A C 1
ATOM 1597 O O . LEU A 1 195 ? -9.800 9.181 -1.431 1.00 97.38 195 LEU A O 1
ATOM 1601 N N . ARG A 1 196 ? -10.451 7.039 -1.171 1.00 97.25 196 ARG A N 1
ATOM 1602 C CA . ARG A 1 196 ? -11.162 7.279 0.095 1.00 97.25 196 ARG A CA 1
ATOM 1603 C C . ARG A 1 196 ? -10.198 7.668 1.211 1.00 97.25 196 ARG A C 1
ATOM 1605 O O . ARG A 1 196 ? -10.495 8.604 1.950 1.00 97.25 196 ARG A O 1
ATOM 1612 N N . VAL A 1 197 ? -9.023 7.037 1.278 1.00 96.44 197 VAL A N 1
ATOM 1613 C CA . VAL A 1 197 ? -7.956 7.390 2.229 1.00 96.44 197 VAL A CA 1
ATOM 1614 C C . VAL A 1 197 ? -7.528 8.846 2.060 1.00 96.44 197 VAL A C 1
ATOM 1616 O O . VAL A 1 197 ? -7.605 9.604 3.023 1.00 96.44 197 VAL A O 1
ATOM 1619 N N . ILE A 1 198 ? -7.151 9.265 0.846 1.00 94.31 198 ILE A N 1
ATOM 1620 C CA . ILE A 1 198 ? -6.733 10.654 0.576 1.00 94.31 198 ILE A CA 1
ATOM 1621 C C . ILE A 1 198 ? -7.873 11.636 0.884 1.00 94.31 198 ILE A C 1
ATOM 1623 O O . ILE A 1 198 ? -7.659 12.631 1.570 1.00 94.31 198 ILE A O 1
ATOM 1627 N N . THR A 1 199 ? -9.099 11.329 0.452 1.00 93.94 199 THR A N 1
ATOM 1628 C CA . THR A 1 199 ? -10.273 12.185 0.700 1.00 93.94 199 THR A CA 1
ATOM 1629 C C . THR A 1 199 ? -10.536 12.376 2.196 1.00 93.94 199 THR A C 1
ATOM 1631 O O . THR A 1 199 ? -10.846 13.479 2.644 1.00 93.94 199 THR A O 1
ATOM 1634 N N . ASN A 1 200 ? -10.438 11.306 2.988 1.00 93.38 200 ASN A N 1
ATOM 1635 C CA . ASN A 1 200 ? -10.675 11.370 4.429 1.00 93.38 200 ASN A CA 1
ATOM 1636 C C . ASN A 1 200 ? -9.527 12.068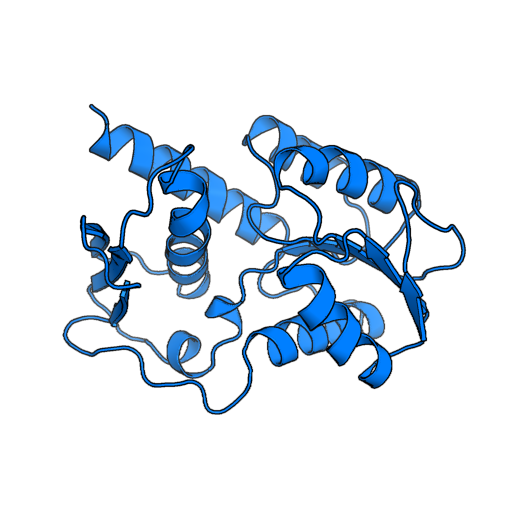 5.167 1.00 93.38 200 ASN A C 1
ATOM 1638 O O . ASN A 1 200 ? -9.786 12.800 6.121 1.00 93.38 200 ASN A O 1
ATOM 1642 N N . MET A 1 201 ? -8.289 11.903 4.696 1.00 91.38 201 MET A N 1
ATOM 1643 C CA . MET A 1 201 ? -7.137 12.651 5.198 1.00 91.38 201 MET A CA 1
ATOM 1644 C C . MET A 1 201 ? -7.306 14.158 4.997 1.00 91.38 201 MET A C 1
ATOM 1646 O O . MET A 1 201 ? -7.174 14.898 5.965 1.00 91.38 201 MET A O 1
ATOM 1650 N N . GLU A 1 202 ? -7.648 14.609 3.786 1.00 89.38 202 GLU A N 1
ATOM 1651 C CA . GLU A 1 202 ? -7.849 16.039 3.495 1.00 89.38 202 GLU A CA 1
ATOM 1652 C C . GLU A 1 202 ? -8.973 16.631 4.362 1.00 89.38 202 GLU A C 1
ATOM 1654 O O . GLU A 1 202 ? -8.813 17.699 4.951 1.00 89.38 202 GLU A O 1
ATOM 1659 N N . LYS A 1 203 ? -10.093 15.911 4.524 1.00 90.25 203 LYS A N 1
ATOM 1660 C CA . LYS A 1 203 ? -11.186 16.329 5.423 1.00 90.25 203 LYS A CA 1
ATOM 1661 C C . LYS A 1 203 ? -10.723 16.478 6.871 1.00 90.25 203 LYS A C 1
ATOM 1663 O O . LYS A 1 203 ? -11.100 17.444 7.530 1.00 90.25 203 LYS A O 1
ATOM 1668 N N . TYR A 1 204 ? -9.931 15.528 7.365 1.00 89.88 204 TYR A N 1
ATOM 1669 C CA . TYR A 1 204 ? -9.418 15.573 8.730 1.00 89.88 204 TYR A CA 1
ATOM 1670 C C . TYR A 1 204 ? -8.418 16.716 8.921 1.00 89.88 204 TYR A C 1
ATOM 1672 O O . TYR A 1 204 ? -8.500 17.417 9.926 1.00 89.88 204 TYR A O 1
ATOM 1680 N N . GLU A 1 205 ? -7.509 16.929 7.964 1.00 85.25 205 GLU A N 1
ATOM 1681 C CA . GLU A 1 205 ? -6.535 18.026 7.993 1.00 85.25 205 GLU A CA 1
ATOM 1682 C C . GLU A 1 205 ? -7.251 19.378 8.103 1.00 85.25 205 GLU A C 1
ATOM 1684 O O . GLU A 1 205 ? -6.951 20.154 9.008 1.00 85.25 205 GLU A O 1
ATOM 1689 N N . ILE A 1 206 ? -8.277 19.610 7.276 1.00 83.75 206 ILE A N 1
ATOM 1690 C CA . ILE A 1 206 ? -9.110 20.824 7.304 1.00 83.75 206 ILE A CA 1
ATOM 1691 C C . ILE A 1 206 ? -9.760 21.030 8.683 1.00 83.75 206 ILE A C 1
ATOM 1693 O O . ILE A 1 206 ? -9.736 22.133 9.217 1.00 83.75 206 ILE A O 1
ATOM 1697 N N . GLN A 1 207 ? -10.310 19.975 9.290 1.00 83.38 207 GLN A N 1
ATOM 1698 C CA . GLN A 1 207 ? -10.990 20.059 10.592 1.00 83.38 207 GLN A CA 1
ATOM 1699 C C . GLN A 1 207 ? -10.058 20.337 11.782 1.00 83.38 207 GLN A C 1
ATOM 1701 O O . GLN A 1 207 ? -10.550 20.716 12.839 1.00 83.38 207 GLN A O 1
ATOM 1706 N N . HIS A 1 208 ? -8.749 20.113 11.636 1.00 76.69 208 HIS A N 1
ATOM 1707 C CA . HIS A 1 208 ? -7.774 20.198 12.733 1.00 76.69 208 HIS A CA 1
ATOM 1708 C C . HIS A 1 208 ? -6.665 21.238 12.495 1.00 76.69 208 HIS A C 1
ATOM 1710 O O . HIS A 1 208 ? -5.728 21.324 13.290 1.00 76.69 208 HIS A O 1
ATOM 1716 N N . THR A 1 209 ? -6.740 22.001 11.402 1.00 66.06 209 THR A N 1
ATOM 1717 C CA . THR A 1 209 ? -5.818 23.110 11.085 1.00 66.06 209 THR A CA 1
ATOM 1718 C C . THR A 1 209 ? -6.502 24.481 11.030 1.00 66.06 209 THR A C 1
ATOM 1720 O O . THR A 1 209 ? -5.800 25.490 10.945 1.00 66.06 209 THR A O 1
ATOM 1723 N N . MET A 1 210 ? -7.838 24.521 11.117 1.00 44.84 210 MET A N 1
ATOM 1724 C CA . MET A 1 210 ? -8.650 25.719 11.393 1.00 44.84 210 MET A CA 1
ATOM 1725 C C . MET A 1 210 ? -8.983 25.813 12.880 1.00 44.84 210 MET A C 1
ATOM 1727 O O . MET A 1 210 ? -9.091 26.959 13.367 1.00 44.84 210 MET A O 1
#

Nearest PDB structures (foldseek):
  3ezy-assembly1_B  TM=7.453E-01  e=1.576E-10  Thermotoga maritima
  5uib-assembly1_A  TM=7.536E-01  e=1.536E-09  Rhizobium rhizogenes K84
  3dty-assembly1_D  TM=7.512E-01  e=4.517E-09  Pseudomonas syringae pv. tomato
  3v5n-assembly1_C  TM=7.616E-01  e=2.419E-08  Sinorhizobium meliloti 1021
  6a3i-assembly1_A  TM=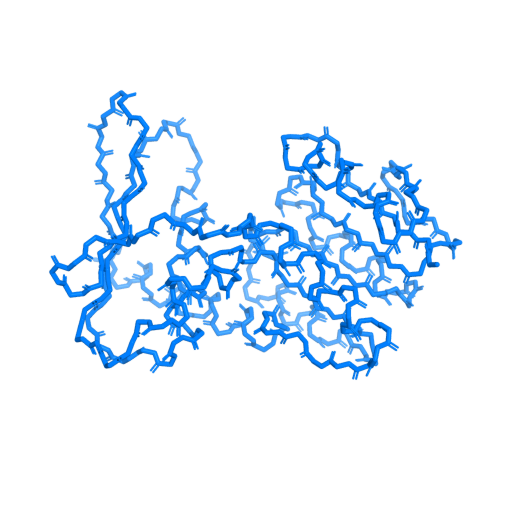7.591E-01  e=4.676E-08  Pseudarthrobacter phenanthrenivorans Sphe3

Mean predicted aligned error: 3.77 Å

Solvent-accessible surface area (backbone atoms only — not comparable to full-atom values): 11920 Å² total; per-residue (Å²): 102,33,39,26,35,32,38,76,49,81,66,17,48,57,49,65,68,52,42,60,82,76,30,50,70,39,85,40,76,100,55,83,65,88,84,39,54,29,37,39,41,35,57,64,50,94,49,33,55,61,53,51,51,53,34,41,75,67,72,27,28,38,39,30,42,67,44,62,46,92,44,73,69,57,47,55,49,50,58,70,60,56,72,96,53,44,45,34,45,54,50,40,66,69,41,22,66,58,57,75,61,69,67,88,73,59,32,43,36,40,38,35,40,53,67,96,73,76,74,59,62,64,72,46,46,56,59,54,36,41,44,38,58,74,65,69,60,83,57,50,76,45,84,43,78,40,88,48,96,59,93,46,78,45,49,30,53,60,93,41,68,69,64,85,53,96,59,63,22,66,57,47,40,54,51,49,53,51,50,20,61,77,65,76,39,85,49,94,40,19,65,69,50,51,51,51,26,52,54,52,48,54,53,50,49,57,73,74,74,114

Organism: NCBI:txid1801756

Sequence (210 aa):
MRIGLLGTGKWGKHYARLIPEYGELVIMNRKIDPTVDCVVIATPSDTHFKYIKEALKANKHVLVEKPMVLSLKEAMEVKKLLRDKVFMVAHQYCYNDEVRKQRPLERISLTHSNSAGRNFFWEIAPHLFSVVDLLDFKGKVELKLINTPEKIREWMFDNNKLEEPKTEPLRNELEHFIDCVKNSKTPLTDIEHALRVITNMEKYEIQHTM

Radius of gyration: 16.95 Å; Cα contacts (8 Å, |Δi|>4): 371; chains: 1; bounding box: 34×42×46 Å

InterPro domains:
  IPR000683 Gfo/Idh/MocA-like oxidoreductase, N-terminal [PF01408] (33-88)
  IPR036291 NAD(P)-binding domain superfamily [SSF51735] (2-104)
  IPR051450 Gfo/Idh/MocA Oxidoreductases [PTHR43377] (33-103)

pLDDT: mean 93.62, std 8.41, range [44.84, 98.88]